Protein AF-A0A7W9YQE2-F1 (afdb_monomer_lite)

Structure (mmCIF, N/CA/C/O backbone):
data_AF-A0A7W9YQE2-F1
#
_entry.id   AF-A0A7W9YQE2-F1
#
loop_
_atom_site.group_PDB
_atom_site.id
_atom_site.type_symbol
_atom_site.label_atom_id
_atom_site.label_alt_id
_atom_site.label_comp_id
_atom_site.label_asym_id
_atom_site.label_entity_id
_atom_site.label_seq_id
_atom_site.pdbx_PDB_ins_code
_atom_site.Cartn_x
_atom_site.Cartn_y
_atom_site.Cartn_z
_atom_site.occupancy
_atom_site.B_iso_or_equiv
_atom_site.auth_seq_id
_atom_site.auth_comp_id
_atom_site.auth_asym_id
_atom_site.auth_atom_id
_atom_site.pdbx_PDB_model_num
ATOM 1 N N . MET A 1 1 ? 38.834 -33.796 -16.501 1.00 38.75 1 MET A N 1
ATOM 2 C CA . MET A 1 1 ? 38.415 -32.502 -15.922 1.00 38.75 1 MET A CA 1
ATOM 3 C C . MET A 1 1 ? 36.921 -32.337 -16.151 1.00 38.75 1 MET A C 1
ATOM 5 O O . MET A 1 1 ? 36.510 -32.031 -17.264 1.00 38.75 1 MET A O 1
ATOM 9 N N . SER A 1 2 ? 36.114 -32.655 -15.142 1.00 42.19 2 SER A N 1
ATOM 10 C CA . SER A 1 2 ? 34.652 -32.690 -15.245 1.00 42.19 2 SER A CA 1
ATOM 11 C C . SER A 1 2 ? 34.081 -31.277 -15.124 1.00 42.19 2 SER A C 1
ATOM 13 O O . SER A 1 2 ? 34.311 -30.600 -14.125 1.00 42.19 2 SER A O 1
ATOM 15 N N . ARG A 1 3 ? 33.365 -30.816 -16.155 1.00 47.84 3 ARG A N 1
ATOM 16 C CA . ARG A 1 3 ? 32.680 -29.518 -16.172 1.00 47.84 3 ARG A CA 1
ATOM 17 C C . ARG A 1 3 ? 31.401 -29.621 -15.339 1.00 47.84 3 ARG A C 1
ATOM 19 O O . ARG A 1 3 ? 30.411 -30.175 -15.803 1.00 47.84 3 ARG A O 1
ATOM 26 N N . LEU A 1 4 ? 31.431 -29.097 -14.118 1.00 47.47 4 LEU A N 1
ATOM 27 C CA . LEU A 1 4 ? 30.225 -28.826 -13.338 1.00 47.47 4 LEU A CA 1
ATOM 28 C C . LEU A 1 4 ? 29.502 -27.629 -13.967 1.00 47.47 4 LEU A C 1
ATOM 30 O O . LEU A 1 4 ? 29.927 -26.487 -13.816 1.00 47.47 4 LEU A O 1
ATOM 34 N N . THR A 1 5 ? 28.421 -27.883 -14.700 1.00 56.47 5 THR A N 1
ATOM 35 C CA . THR A 1 5 ? 27.441 -26.848 -15.047 1.00 56.47 5 THR A CA 1
ATOM 36 C C . THR A 1 5 ? 26.669 -26.492 -13.780 1.00 56.47 5 THR A C 1
ATOM 38 O O . THR A 1 5 ? 26.004 -27.357 -13.208 1.00 56.47 5 THR A O 1
ATOM 41 N N . SER A 1 6 ? 26.769 -25.247 -13.312 1.00 53.78 6 SER A N 1
ATOM 42 C CA . SER A 1 6 ? 26.030 -24.780 -12.140 1.00 53.78 6 SER A CA 1
ATOM 43 C C . SER A 1 6 ? 24.530 -24.749 -12.447 1.00 53.78 6 SER A C 1
ATOM 45 O O . SER A 1 6 ? 24.030 -23.929 -13.214 1.00 53.78 6 SER A O 1
ATOM 47 N N . VAL A 1 7 ? 23.785 -25.682 -11.858 1.00 58.56 7 VAL A N 1
ATOM 48 C CA . VAL A 1 7 ? 22.322 -25.656 -11.890 1.00 58.56 7 VAL A CA 1
ATOM 49 C C . VAL A 1 7 ? 21.863 -24.630 -10.859 1.00 58.56 7 VAL A C 1
ATOM 51 O O . VAL A 1 7 ? 22.109 -24.801 -9.665 1.00 58.56 7 VAL A O 1
ATOM 54 N N . SER A 1 8 ? 21.221 -23.560 -11.336 1.00 53.31 8 SER A N 1
ATOM 55 C CA . SER A 1 8 ? 20.637 -22.494 -10.512 1.00 53.31 8 SER A CA 1
ATOM 56 C C . SER A 1 8 ? 19.870 -23.069 -9.304 1.00 53.31 8 SER A C 1
ATOM 58 O O . SER A 1 8 ? 19.053 -23.976 -9.500 1.00 53.31 8 SER A O 1
ATOM 60 N N . PRO A 1 9 ? 20.075 -22.548 -8.075 1.00 60.44 9 PRO A N 1
ATOM 61 C CA . PRO A 1 9 ? 19.414 -23.031 -6.854 1.00 60.44 9 PRO A CA 1
ATOM 62 C C . PRO A 1 9 ? 17.880 -23.054 -6.935 1.00 60.44 9 PRO A C 1
ATOM 64 O O . PRO A 1 9 ? 17.226 -23.816 -6.230 1.00 60.44 9 PRO A O 1
ATOM 67 N N . TYR A 1 10 ? 17.294 -22.263 -7.837 1.00 56.41 10 TYR A N 1
ATOM 68 C CA . TYR A 1 10 ? 15.847 -22.182 -8.047 1.00 56.41 10 TYR A CA 1
ATOM 69 C C . TYR A 1 10 ? 15.257 -23.339 -8.872 1.00 56.41 10 TYR A C 1
ATOM 71 O O . TYR A 1 10 ? 14.041 -23.444 -8.978 1.00 56.41 10 TYR A O 1
ATOM 79 N N . ARG A 1 11 ? 16.088 -24.212 -9.460 1.00 55.06 11 ARG A N 1
ATOM 80 C CA . ARG A 1 11 ? 15.650 -25.396 -10.230 1.00 55.06 11 ARG A CA 1
ATOM 81 C C . ARG A 1 11 ? 15.722 -26.714 -9.453 1.00 55.06 11 ARG A C 1
ATOM 83 O O . ARG A 1 11 ? 15.378 -27.749 -10.008 1.00 55.06 11 ARG A O 1
ATOM 90 N N . GLN A 1 12 ? 16.206 -26.688 -8.211 1.00 53.56 12 GLN A N 1
ATOM 91 C CA . GLN A 1 12 ? 16.505 -27.891 -7.420 1.00 53.56 12 GLN A CA 1
ATOM 92 C C . GLN A 1 12 ? 15.327 -28.366 -6.558 1.00 53.56 12 GLN A C 1
ATOM 94 O O . GLN A 1 12 ? 15.422 -29.395 -5.897 1.00 53.56 12 GLN A O 1
ATOM 99 N N . TRP A 1 13 ? 14.220 -27.627 -6.567 1.00 50.69 13 TRP A N 1
ATOM 100 C CA . TRP A 1 13 ? 13.015 -27.969 -5.825 1.00 50.69 13 TRP A CA 1
ATOM 101 C C . TRP A 1 13 ? 11.919 -28.385 -6.799 1.00 50.69 13 TRP A C 1
ATOM 103 O O . TRP A 1 13 ? 11.763 -27.755 -7.847 1.00 50.69 13 TRP A O 1
ATOM 113 N N . ASP A 1 14 ? 11.150 -29.418 -6.440 1.00 59.19 14 ASP A N 1
ATOM 114 C CA . ASP A 1 14 ? 9.901 -29.746 -7.128 1.00 59.19 14 ASP A CA 1
ATOM 115 C C . ASP A 1 14 ? 9.069 -28.476 -7.299 1.00 59.19 14 ASP A C 1
ATOM 117 O O . ASP A 1 14 ? 8.991 -27.651 -6.381 1.00 59.19 14 ASP A O 1
ATOM 121 N N . VAL A 1 15 ? 8.462 -28.307 -8.478 1.0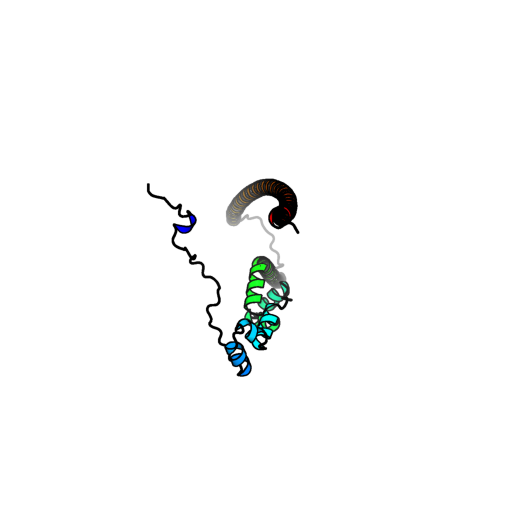0 57.12 15 VAL A N 1
ATOM 122 C CA . VAL A 1 15 ? 7.578 -27.178 -8.776 1.00 57.12 15 VAL A CA 1
ATOM 123 C C . VAL A 1 15 ? 6.388 -27.260 -7.826 1.00 57.12 15 VAL A C 1
ATOM 125 O O . VAL A 1 15 ? 5.385 -27.918 -8.094 1.00 57.12 15 VAL A O 1
ATOM 128 N N . ARG A 1 16 ? 6.517 -26.602 -6.673 1.00 53.31 16 ARG A N 1
ATOM 129 C CA . ARG A 1 16 ? 5.451 -26.427 -5.696 1.00 53.31 16 ARG A CA 1
ATOM 130 C C . ARG A 1 16 ? 4.462 -25.431 -6.290 1.00 53.31 16 ARG A C 1
ATOM 132 O O . ARG A 1 16 ? 4.456 -24.261 -5.918 1.00 53.31 16 ARG A O 1
ATOM 139 N N . PHE A 1 17 ? 3.627 -25.883 -7.223 1.00 50.88 17 PHE A N 1
ATOM 140 C CA . PHE A 1 17 ? 2.334 -25.241 -7.416 1.00 50.88 17 PHE A CA 1
ATOM 141 C C . PHE A 1 17 ? 1.646 -25.310 -6.056 1.00 50.88 17 PHE A C 1
ATOM 143 O O . PHE A 1 17 ? 1.335 -26.391 -5.557 1.00 50.88 17 PHE A O 1
ATOM 150 N N . GLY A 1 18 ? 1.553 -24.164 -5.383 1.00 50.47 18 GLY A N 1
ATOM 151 C CA . GLY A 1 18 ? 0.950 -24.099 -4.065 1.00 50.47 18 GLY A CA 1
ATOM 152 C C . GLY A 1 18 ? -0.454 -24.690 -4.124 1.00 50.47 18 GLY A C 1
ATOM 153 O O . GLY A 1 18 ? -1.221 -24.380 -5.027 1.00 50.47 18 GLY A O 1
ATOM 154 N N . THR A 1 19 ? -0.822 -25.488 -3.128 1.00 52.19 19 THR A N 1
ATOM 155 C CA . THR A 1 19 ? -2.185 -25.997 -2.897 1.00 52.19 19 THR A CA 1
ATOM 156 C C . THR A 1 19 ? -3.166 -24.892 -2.486 1.00 52.19 19 THR A C 1
ATOM 158 O O . THR A 1 19 ? -4.164 -25.143 -1.813 1.00 52.19 19 THR A O 1
ATOM 161 N N . ARG A 1 20 ? -2.902 -23.638 -2.875 1.00 54.84 20 ARG A N 1
ATOM 162 C CA . ARG A 1 20 ? -3.899 -22.580 -2.782 1.00 54.84 20 ARG A CA 1
ATOM 163 C C . ARG A 1 20 ? -4.986 -22.921 -3.800 1.00 54.84 20 ARG A C 1
ATOM 165 O O . ARG A 1 20 ? -4.647 -23.088 -4.970 1.00 54.84 20 ARG A O 1
ATOM 172 N N . PRO A 1 21 ? -6.266 -23.005 -3.405 1.00 55.91 21 PRO A N 1
ATOM 173 C CA . PRO A 1 21 ? -7.348 -23.059 -4.372 1.00 55.91 21 PRO A CA 1
ATOM 174 C C . PRO A 1 21 ? -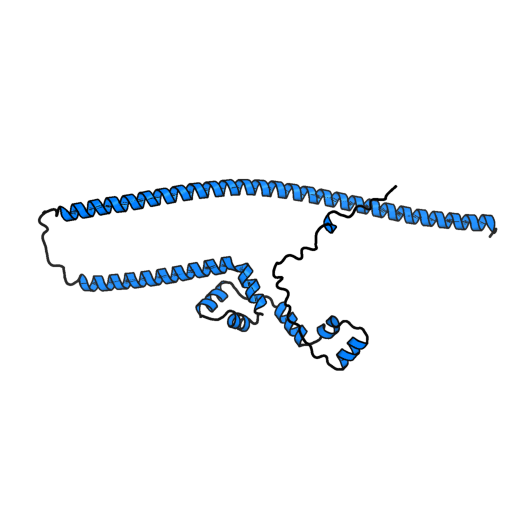7.280 -21.762 -5.176 1.00 55.91 21 PRO A C 1
ATOM 176 O O . PRO A 1 21 ? -7.655 -20.688 -4.706 1.00 55.91 21 PRO A O 1
ATOM 179 N N . HIS A 1 22 ? -6.697 -21.834 -6.367 1.00 56.69 22 HIS A N 1
ATOM 180 C CA . HIS A 1 22 ? -6.782 -20.748 -7.313 1.00 56.69 22 HIS A CA 1
ATOM 181 C C . HIS A 1 22 ? -8.255 -20.654 -7.700 1.00 56.69 22 HIS A C 1
ATOM 183 O O . HIS A 1 22 ? -8.827 -21.630 -8.176 1.00 56.69 22 HIS A O 1
ATOM 189 N N . GLY A 1 23 ? -8.876 -19.494 -7.482 1.00 53.41 23 GLY A N 1
ATOM 190 C CA . GLY A 1 23 ? -10.219 -19.181 -7.979 1.00 53.41 23 GLY A CA 1
ATOM 191 C C . GLY A 1 23 ? -10.251 -19.042 -9.504 1.00 53.41 23 GLY A C 1
ATOM 192 O O . GLY A 1 23 ? -10.875 -18.123 -10.022 1.00 53.41 23 GLY A O 1
ATOM 193 N N . ILE A 1 24 ? -9.510 -19.896 -10.212 1.00 54.84 24 ILE A N 1
ATOM 194 C CA . ILE A 1 24 ? -9.589 -20.053 -11.653 1.00 54.84 24 ILE A CA 1
ATOM 195 C C . ILE A 1 24 ? -10.884 -20.812 -11.889 1.00 54.84 24 ILE A C 1
ATOM 197 O O . ILE A 1 24 ? -11.062 -21.936 -11.417 1.00 54.84 24 ILE A O 1
ATOM 201 N N . ASP A 1 25 ? -11.805 -20.154 -12.576 1.00 52.91 25 ASP A N 1
ATOM 202 C CA . ASP A 1 25 ? -13.032 -20.768 -13.043 1.00 52.91 25 ASP A CA 1
ATOM 203 C C . ASP A 1 25 ? -12.663 -21.930 -13.980 1.00 52.91 25 ASP A C 1
ATOM 205 O O . ASP A 1 25 ? -12.144 -21.721 -15.075 1.00 52.91 25 ASP A O 1
ATOM 209 N N . THR A 1 26 ? -12.844 -23.167 -13.509 1.00 61.56 26 THR A N 1
ATOM 210 C CA . THR A 1 26 ? -12.570 -24.392 -14.283 1.00 61.56 26 THR A CA 1
ATOM 211 C C . THR A 1 26 ? -13.749 -24.783 -15.169 1.00 61.56 26 THR A C 1
ATOM 213 O O . THR A 1 26 ? -13.709 -25.825 -15.827 1.00 61.56 26 THR A O 1
ATOM 216 N N . THR A 1 27 ? -14.811 -23.972 -15.200 1.00 65.81 27 THR A N 1
ATOM 217 C CA . THR A 1 27 ? -15.954 -24.242 -16.064 1.00 65.81 27 THR A CA 1
ATOM 218 C C . THR A 1 27 ? -15.556 -24.079 -17.531 1.00 65.81 27 THR A C 1
ATOM 220 O O . THR A 1 27 ? -15.044 -23.049 -17.972 1.00 65.81 27 THR A O 1
ATOM 223 N N . VAL A 1 28 ? -15.773 -25.138 -18.312 1.00 67.31 28 VAL A N 1
ATOM 224 C CA . VAL A 1 28 ? -15.540 -25.118 -19.757 1.00 67.31 28 VAL A CA 1
ATOM 225 C C . VAL A 1 28 ? -16.692 -24.362 -20.408 1.00 67.31 28 VAL A C 1
ATOM 227 O O . VAL A 1 28 ? -17.832 -24.825 -20.398 1.00 67.31 28 VAL A O 1
ATOM 230 N N . ARG A 1 29 ? -16.401 -23.193 -20.981 1.00 70.69 29 ARG A N 1
ATOM 231 C CA . ARG A 1 29 ? -17.382 -22.410 -21.738 1.00 70.69 29 ARG A CA 1
ATOM 232 C C . ARG A 1 29 ? -17.477 -22.935 -23.164 1.00 70.69 29 ARG A C 1
ATOM 234 O O . ARG A 1 29 ? -16.475 -23.030 -23.867 1.00 70.69 29 ARG A O 1
ATOM 241 N N . THR A 1 30 ? -18.690 -23.250 -23.600 1.00 78.06 30 THR A N 1
ATOM 242 C CA . THR A 1 30 ? -18.962 -23.698 -24.968 1.00 78.06 30 THR A CA 1
ATOM 243 C C . THR A 1 30 ? -19.664 -22.593 -25.744 1.00 78.06 30 THR A C 1
ATOM 245 O O . THR A 1 30 ? -20.741 -22.152 -25.345 1.00 78.06 30 THR A O 1
ATOM 248 N N . TYR A 1 31 ? -19.085 -22.180 -26.869 1.00 75.94 31 TYR A N 1
ATOM 249 C CA . TYR A 1 31 ? -19.684 -21.215 -27.792 1.00 75.94 31 TYR A CA 1
ATOM 250 C C . TYR A 1 31 ? -20.084 -21.922 -29.090 1.00 75.94 31 TYR A C 1
ATOM 252 O O . TYR A 1 31 ? -19.324 -22.738 -29.612 1.00 75.94 31 TYR A O 1
ATOM 260 N N . GLN A 1 32 ? -21.269 -21.613 -29.621 1.00 79.62 32 GLN A N 1
ATOM 261 C CA . GLN A 1 32 ? -21.674 -22.059 -30.955 1.00 79.62 32 GLN A CA 1
ATOM 262 C C . GLN A 1 32 ? -21.227 -21.015 -31.981 1.00 79.62 32 GLN A C 1
ATOM 264 O O . GLN A 1 32 ? -21.701 -19.880 -31.954 1.00 79.62 32 GLN A O 1
ATOM 269 N N . LEU A 1 33 ? -20.295 -21.392 -32.858 1.00 79.75 33 LEU A N 1
ATOM 270 C CA . LEU A 1 33 ? -19.812 -20.527 -33.935 1.00 79.75 33 LEU A CA 1
ATOM 271 C C . LEU A 1 33 ? -20.766 -20.579 -35.129 1.00 79.75 33 LEU A C 1
ATOM 273 O O . LEU A 1 33 ? -21.271 -21.639 -35.501 1.00 79.75 33 LEU A O 1
ATOM 277 N N . THR A 1 34 ? -20.979 -19.426 -35.753 1.00 84.81 34 THR A N 1
ATOM 278 C CA . THR A 1 34 ? -21.688 -19.336 -37.035 1.00 84.81 34 THR A CA 1
ATOM 279 C C . THR A 1 34 ? -20.819 -19.878 -38.183 1.00 84.81 34 THR A C 1
ATOM 281 O O . THR A 1 34 ? -19.595 -19.956 -38.043 1.00 84.81 34 THR A O 1
ATOM 284 N N . PRO A 1 35 ? -21.410 -20.245 -39.337 1.00 83.62 35 PRO A N 1
ATOM 285 C CA . PRO A 1 35 ? -20.659 -20.781 -40.478 1.00 83.62 35 PRO A CA 1
ATOM 286 C C . PRO A 1 35 ? -19.509 -19.871 -40.943 1.00 83.62 35 PRO A C 1
ATOM 288 O O . PRO A 1 35 ? -18.404 -20.346 -41.179 1.00 83.62 35 PRO A O 1
ATOM 291 N N . GLU A 1 36 ? -19.734 -18.558 -40.973 1.00 81.75 36 GLU A N 1
ATOM 292 C CA . GLU A 1 36 ? -18.738 -17.548 -41.360 1.00 81.75 36 GLU A CA 1
ATOM 293 C C . GLU A 1 36 ? -17.573 -17.456 -40.353 1.00 81.75 36 GLU A C 1
ATOM 295 O O . GLU A 1 36 ? -16.405 -17.333 -40.721 1.00 81.75 36 GLU A O 1
ATOM 300 N N . GLN A 1 37 ? -17.861 -17.601 -39.058 1.00 81.81 37 GLN A N 1
ATOM 301 C CA . GLN A 1 37 ? -16.844 -17.633 -38.001 1.00 81.81 37 GLN A CA 1
ATOM 302 C C . GLN A 1 37 ? -16.005 -18.917 -38.032 1.00 81.81 37 GLN A C 1
ATOM 304 O O . GLN A 1 37 ? -14.819 -18.890 -37.705 1.00 81.81 37 GLN A O 1
ATOM 309 N N . LEU A 1 38 ? -16.599 -20.040 -38.448 1.00 84.00 38 LEU A N 1
ATOM 310 C CA . LEU A 1 38 ? -15.871 -21.291 -38.662 1.00 84.00 38 LEU A CA 1
ATOM 311 C C . LEU A 1 38 ? -14.903 -21.194 -39.845 1.00 84.00 38 LEU A C 1
ATOM 313 O O . LEU A 1 38 ? -13.813 -21.758 -39.778 1.00 84.00 38 LEU A O 1
ATOM 317 N N . GLU A 1 39 ? -15.267 -20.478 -40.908 1.00 82.12 39 GLU A N 1
ATOM 318 C CA . GLU A 1 39 ? -14.363 -20.217 -42.033 1.00 82.12 39 GLU A CA 1
ATOM 319 C C . GLU A 1 39 ? -13.184 -19.334 -41.615 1.00 82.12 39 GLU A C 1
ATOM 321 O O . GLU A 1 39 ? -12.038 -19.664 -41.916 1.00 82.12 39 GLU A O 1
ATOM 326 N N . ARG A 1 40 ? -13.429 -18.283 -40.825 1.00 83.25 40 ARG A N 1
ATOM 327 C CA . ARG A 1 40 ? -12.362 -17.446 -40.244 1.00 83.25 40 ARG A CA 1
ATOM 328 C C . ARG A 1 40 ? -11.401 -18.248 -39.362 1.00 83.25 40 ARG A C 1
ATOM 330 O O . ARG A 1 40 ? -10.187 -18.094 -39.483 1.00 83.25 40 ARG A O 1
ATOM 337 N N . LEU A 1 41 ? -11.927 -19.174 -38.556 1.00 84.38 41 LEU A N 1
ATOM 338 C CA . LEU A 1 41 ? -11.109 -20.090 -37.755 1.00 84.38 41 LEU A CA 1
ATOM 339 C C . LEU A 1 41 ? -10.264 -21.024 -38.636 1.00 84.38 41 LEU A C 1
ATOM 341 O O . LEU A 1 41 ? -9.090 -21.252 -38.355 1.00 84.38 41 LEU A O 1
ATOM 345 N N . ARG A 1 42 ? -10.839 -21.546 -39.729 1.00 84.88 42 ARG A N 1
ATOM 346 C CA . ARG A 1 42 ? -10.109 -22.370 -40.711 1.00 84.88 42 ARG A CA 1
ATOM 347 C C . ARG A 1 42 ? -9.020 -21.586 -41.445 1.00 84.88 42 ARG A C 1
ATOM 349 O O . ARG A 1 42 ? -8.009 -22.177 -41.808 1.00 84.88 42 ARG A O 1
ATOM 356 N N . ASN A 1 43 ? -9.204 -20.278 -41.612 1.00 86.31 43 ASN A N 1
ATOM 357 C CA . ASN A 1 43 ? -8.226 -19.368 -42.209 1.00 86.31 43 ASN A CA 1
ATOM 358 C C . ASN A 1 43 ? -7.093 -18.966 -41.243 1.00 86.31 43 ASN A C 1
ATOM 360 O O . ASN A 1 43 ? -6.187 -18.238 -41.642 1.00 86.31 43 ASN A O 1
ATOM 364 N N . GLY A 1 44 ? -7.111 -19.462 -39.999 1.00 84.25 44 GLY A N 1
ATOM 365 C CA . GLY A 1 44 ? -6.037 -19.272 -39.021 1.00 84.25 44 GLY A CA 1
ATOM 366 C C . GLY A 1 44 ? -6.196 -18.056 -38.106 1.00 84.25 44 GLY A C 1
ATOM 367 O O . GLY A 1 44 ? -5.251 -17.724 -37.393 1.00 84.25 44 GLY A O 1
ATOM 368 N N . GLU A 1 45 ? -7.358 -17.394 -38.095 1.00 85.31 45 GLU A N 1
ATOM 369 C CA . GLU A 1 45 ? -7.647 -16.357 -37.098 1.00 85.31 45 GLU A CA 1
ATOM 370 C C . GLU A 1 45 ? -7.821 -16.961 -35.694 1.00 85.31 45 GLU A C 1
ATOM 372 O O . GLU A 1 45 ? -8.338 -18.070 -35.530 1.00 85.31 45 GLU A O 1
ATOM 377 N N . SER A 1 46 ? -7.398 -16.219 -34.664 1.00 84.06 46 SER A N 1
ATOM 378 C CA . SER A 1 46 ? -7.536 -16.649 -33.270 1.00 84.06 46 SER A CA 1
ATOM 379 C C . SER A 1 46 ? -9.008 -16.736 -32.860 1.00 84.06 46 SER A C 1
ATOM 381 O O . SER A 1 46 ? -9.806 -15.847 -33.163 1.00 84.06 46 SER A O 1
ATOM 383 N N . ILE A 1 47 ? -9.354 -17.774 -32.091 1.00 80.56 47 ILE A N 1
ATOM 384 C CA . ILE A 1 47 ? -10.688 -17.947 -31.493 1.00 80.56 47 ILE A CA 1
ATOM 385 C C . ILE A 1 47 ? -11.088 -16.702 -30.691 1.00 80.56 47 ILE A C 1
ATOM 387 O O . ILE A 1 47 ? -12.238 -16.273 -30.763 1.00 80.56 47 ILE A O 1
ATOM 391 N N . ASP A 1 48 ? -10.141 -16.086 -29.980 1.00 77.69 48 ASP A N 1
ATOM 392 C CA . ASP A 1 48 ? -10.400 -14.895 -29.169 1.00 77.69 48 ASP A CA 1
ATOM 393 C C . ASP A 1 48 ? -10.821 -13.687 -30.015 1.00 77.69 48 ASP A C 1
ATOM 395 O O . ASP A 1 48 ? -11.697 -12.925 -29.601 1.00 77.69 48 ASP A O 1
ATOM 399 N N . ASP A 1 49 ? -10.252 -13.533 -31.214 1.00 79.69 49 ASP A N 1
ATOM 400 C CA . ASP A 1 49 ? -10.576 -12.437 -32.131 1.00 79.69 49 ASP A CA 1
ATOM 401 C C . ASP A 1 49 ? -11.935 -12.654 -32.805 1.00 79.69 49 ASP A C 1
ATOM 403 O O . ASP A 1 49 ? -12.721 -11.718 -32.948 1.00 79.69 49 ASP A O 1
ATOM 407 N N . ILE A 1 50 ? -12.261 -13.905 -33.134 1.00 79.75 50 ILE A N 1
ATOM 408 C CA . ILE A 1 50 ? -13.560 -14.298 -33.698 1.00 79.75 50 ILE A CA 1
ATOM 409 C C . ILE A 1 50 ? -14.681 -14.112 -32.663 1.00 79.75 50 ILE A C 1
ATOM 411 O O . ILE A 1 50 ? -15.773 -13.627 -32.981 1.00 79.75 50 ILE A O 1
ATOM 415 N N . LEU A 1 51 ? -14.415 -14.480 -31.406 1.00 75.94 51 LEU A N 1
ATOM 416 C CA . LEU A 1 51 ? -15.370 -14.363 -30.306 1.00 75.94 51 LEU A CA 1
ATOM 417 C C . LEU A 1 51 ? -15.506 -12.931 -29.783 1.00 75.94 51 LEU A C 1
ATOM 419 O O . LEU A 1 51 ? -16.540 -12.601 -29.206 1.00 75.94 51 LEU A O 1
ATOM 423 N N . LYS A 1 52 ? -14.523 -12.053 -30.019 1.00 71.88 52 LYS A N 1
ATOM 424 C CA . LYS A 1 52 ? -14.565 -10.644 -29.598 1.00 71.88 52 LYS A CA 1
ATOM 425 C C . LYS A 1 52 ? -15.785 -9.900 -30.136 1.00 71.88 52 LYS A C 1
ATOM 427 O O . LYS A 1 52 ? -16.291 -9.010 -29.456 1.00 71.88 52 LYS A O 1
ATOM 432 N N . ASP A 1 53 ? -16.262 -10.278 -31.321 1.00 63.47 53 ASP A N 1
ATOM 433 C CA . ASP A 1 53 ? -17.408 -9.648 -31.972 1.00 63.47 53 ASP A CA 1
ATOM 434 C C . ASP A 1 53 ? -18.761 -10.296 -31.671 1.00 63.47 53 ASP A C 1
ATOM 436 O O . ASP A 1 53 ? -19.799 -9.724 -32.016 1.00 63.47 53 ASP A O 1
ATOM 440 N N . CYS A 1 54 ? -18.772 -11.433 -30.972 1.00 67.19 54 CYS A N 1
ATOM 441 C CA . CYS A 1 54 ? -20.004 -12.088 -30.552 1.00 67.19 54 CYS A CA 1
ATOM 442 C C . CYS A 1 54 ? -20.757 -11.219 -29.536 1.00 67.19 54 CYS A C 1
ATOM 444 O O . CYS A 1 54 ? -20.185 -10.782 -28.537 1.00 67.19 54 CYS A O 1
ATOM 446 N N . LYS A 1 55 ? -22.063 -11.011 -29.762 1.00 61.53 55 LYS A N 1
ATOM 447 C CA . LYS A 1 55 ? -22.932 -10.218 -28.871 1.00 61.53 55 LYS A CA 1
ATOM 448 C C . LYS A 1 55 ? -22.879 -10.704 -27.420 1.00 61.53 55 LYS A C 1
ATOM 450 O O . LYS A 1 55 ? -22.737 -9.884 -26.526 1.00 61.53 55 LYS A O 1
ATOM 455 N N . SER A 1 56 ? -22.862 -12.021 -27.203 1.00 60.25 56 SER A N 1
ATOM 456 C CA . SER A 1 56 ? -22.738 -12.628 -25.870 1.00 60.25 56 SER A CA 1
ATOM 457 C C . SER A 1 56 ? -21.441 -12.245 -25.146 1.00 60.25 56 SER A C 1
ATOM 459 O O . SER A 1 56 ? -21.460 -11.947 -23.958 1.00 60.25 56 SER A O 1
ATOM 461 N N . VAL A 1 57 ? -20.312 -12.194 -25.858 1.00 59.97 57 VAL A N 1
ATOM 462 C CA . VAL A 1 57 ? -19.002 -11.847 -25.281 1.00 59.97 57 VAL A CA 1
ATOM 463 C C . VAL A 1 57 ? -18.874 -10.339 -25.056 1.00 59.97 57 VAL A C 1
ATOM 465 O O . VAL A 1 57 ? -18.243 -9.916 -24.086 1.00 59.97 57 VAL A O 1
ATOM 468 N N . LYS A 1 58 ? -19.482 -9.520 -25.925 1.00 60.19 58 LYS A N 1
ATOM 469 C CA . LYS A 1 58 ? -19.569 -8.063 -25.748 1.00 60.19 58 LYS A CA 1
ATOM 470 C C . LYS A 1 58 ? -20.426 -7.702 -24.534 1.00 60.19 58 LYS A C 1
ATOM 472 O O . LYS A 1 58 ? -19.941 -6.993 -23.665 1.00 60.19 58 LYS A O 1
ATOM 477 N N . GLU A 1 59 ? -21.619 -8.280 -24.410 1.00 61.56 59 GLU A N 1
ATOM 478 C CA . GLU A 1 59 ? -22.504 -8.077 -23.255 1.00 61.56 59 GLU A CA 1
ATOM 479 C C . GLU A 1 59 ? -21.844 -8.526 -21.939 1.00 61.56 59 GLU A C 1
ATOM 481 O O . GLU A 1 59 ? -21.884 -7.797 -20.951 1.00 61.56 59 GLU A O 1
ATOM 486 N N . GLU A 1 60 ? -21.152 -9.672 -21.914 1.00 60.09 60 GLU A N 1
ATOM 487 C CA . GLU A 1 60 ? -20.397 -10.111 -20.730 1.00 60.09 60 GLU A CA 1
ATOM 488 C C . GLU A 1 60 ? -19.253 -9.151 -20.361 1.00 60.09 60 GLU A C 1
ATOM 490 O O . GLU A 1 60 ? -19.078 -8.815 -19.184 1.00 60.09 60 GLU A O 1
ATOM 495 N N . LYS A 1 61 ? -18.482 -8.677 -21.352 1.00 61.28 61 LYS A N 1
ATOM 496 C CA . LYS A 1 61 ? -17.404 -7.700 -21.130 1.00 61.28 61 LYS A CA 1
ATOM 497 C C . LYS A 1 61 ? -17.948 -6.364 -20.636 1.00 61.28 61 LYS A C 1
ATOM 499 O O . LYS A 1 61 ? -17.408 -5.817 -19.673 1.00 61.28 61 LYS A O 1
ATOM 504 N N . ASP A 1 62 ? -19.029 -5.875 -21.228 1.00 60.91 62 ASP A N 1
ATOM 505 C CA . ASP A 1 62 ? -19.664 -4.613 -20.849 1.00 60.91 62 ASP A CA 1
ATOM 506 C C . ASP A 1 62 ? -20.234 -4.680 -19.425 1.00 60.91 62 ASP A C 1
ATOM 508 O O . ASP A 1 62 ? -20.052 -3.748 -18.640 1.00 60.91 62 ASP A O 1
ATOM 512 N N . MET A 1 63 ? -20.810 -5.820 -19.029 1.00 60.56 63 MET A N 1
ATOM 513 C CA . MET A 1 63 ? -21.259 -6.049 -17.653 1.00 60.56 63 MET A CA 1
ATOM 514 C C . MET A 1 63 ? -20.089 -6.113 -16.661 1.00 60.56 63 MET A C 1
ATOM 516 O O . MET A 1 63 ? -20.191 -5.563 -15.565 1.00 60.56 63 MET A O 1
ATOM 520 N N . SER A 1 64 ? -18.957 -6.720 -17.040 1.00 60.22 64 SER A N 1
ATOM 521 C CA . SER A 1 64 ? -17.751 -6.807 -16.195 1.00 60.22 64 SER A CA 1
ATOM 522 C C . SER A 1 64 ? -17.025 -5.466 -15.990 1.00 60.22 64 SER A C 1
ATOM 524 O O . SER A 1 64 ? -16.422 -5.248 -14.937 1.00 60.22 64 SER A O 1
ATOM 526 N N . ASN A 1 65 ? -17.136 -4.544 -16.952 1.00 61.97 65 ASN A N 1
ATOM 527 C CA . ASN A 1 65 ? -16.503 -3.221 -16.909 1.00 61.97 65 ASN A CA 1
ATOM 528 C C . ASN A 1 65 ? -17.419 -2.121 -16.354 1.00 61.97 65 ASN A C 1
ATOM 530 O O . ASN A 1 65 ? -16.975 -0.986 -16.160 1.00 61.97 65 ASN A O 1
ATOM 534 N N . LYS A 1 66 ? -18.696 -2.427 -16.098 1.00 68.69 66 LYS A N 1
ATOM 535 C CA . LYS A 1 66 ? -19.653 -1.456 -15.568 1.00 68.69 66 LYS A CA 1
ATOM 536 C C . LYS A 1 66 ? -19.224 -0.991 -14.174 1.00 68.69 66 LYS A C 1
ATOM 538 O O . LYS A 1 66 ? -19.004 -1.798 -13.269 1.00 68.69 66 LYS A O 1
ATOM 543 N N . LYS A 1 67 ? -19.103 0.328 -14.001 1.00 71.75 67 LYS A N 1
ATOM 544 C CA . LYS A 1 67 ? -18.782 0.944 -12.710 1.00 71.75 67 LYS A CA 1
ATOM 545 C C . LYS A 1 67 ? -19.900 0.625 -11.714 1.00 71.75 67 LYS A C 1
ATOM 547 O O . LYS A 1 67 ? -21.079 0.759 -12.028 1.00 71.75 67 LYS A O 1
ATOM 552 N N . ILE A 1 68 ? -19.514 0.150 -10.532 1.00 75.25 68 ILE A N 1
ATOM 553 C CA . ILE A 1 68 ? -20.453 -0.235 -9.477 1.00 75.25 68 ILE A CA 1
ATOM 554 C C . ILE A 1 68 ? -20.958 1.034 -8.784 1.00 75.25 68 ILE A C 1
ATOM 556 O O . ILE A 1 68 ? -20.292 1.558 -7.891 1.00 75.25 68 ILE A O 1
ATOM 560 N N . ASP A 1 69 ? -22.145 1.490 -9.174 1.00 74.00 69 ASP A N 1
ATOM 561 C CA . ASP A 1 69 ? -22.882 2.567 -8.503 1.00 74.00 69 ASP A CA 1
ATOM 562 C C . ASP A 1 69 ? -23.712 1.985 -7.341 1.00 74.00 69 ASP A C 1
ATOM 564 O O . ASP A 1 69 ? -24.943 1.993 -7.333 1.00 74.00 69 ASP A O 1
ATOM 568 N N . LEU A 1 70 ? -23.009 1.382 -6.378 1.00 80.44 70 LEU A N 1
ATOM 569 C CA . LEU A 1 70 ? -23.574 0.880 -5.125 1.00 80.44 70 LEU A CA 1
ATOM 570 C C . LEU A 1 70 ? -22.820 1.524 -3.962 1.00 80.44 70 LEU A C 1
ATOM 572 O O . LEU A 1 70 ? -21.596 1.370 -3.851 1.00 80.44 70 LEU A O 1
ATOM 576 N N . THR A 1 71 ? -23.547 2.234 -3.101 1.00 85.00 71 THR A N 1
ATOM 577 C CA . THR A 1 71 ? -23.010 2.764 -1.842 1.00 85.00 71 THR A CA 1
ATOM 578 C C . THR A 1 71 ? -23.133 1.722 -0.726 1.00 85.00 71 THR A C 1
ATOM 580 O O . THR A 1 71 ? -23.872 0.741 -0.828 1.00 85.00 71 THR A O 1
ATOM 583 N N . VAL A 1 72 ? -22.351 1.890 0.344 1.00 83.56 72 VAL A N 1
ATOM 584 C CA . VAL A 1 72 ? -22.348 0.941 1.474 1.00 83.56 72 VAL A CA 1
ATOM 585 C C . VAL A 1 72 ? -23.678 0.967 2.225 1.00 83.56 72 VAL A C 1
ATOM 587 O O . VAL A 1 72 ? -24.191 -0.087 2.592 1.00 83.56 72 VAL A O 1
ATOM 590 N N . GLU A 1 73 ? -24.250 2.155 2.391 1.00 83.50 73 GLU A N 1
ATOM 591 C CA . GLU A 1 73 ? -25.530 2.389 3.063 1.00 83.50 73 GLU A CA 1
ATOM 592 C C . GLU A 1 73 ? -26.683 1.715 2.313 1.00 83.50 73 GLU A C 1
ATOM 594 O O . GLU A 1 73 ? -27.417 0.924 2.903 1.00 83.50 73 GLU A O 1
ATOM 599 N N . GLU A 1 74 ? -26.758 1.905 0.991 1.00 84.06 74 GLU A N 1
ATOM 600 C CA . GLU A 1 74 ? -27.769 1.261 0.145 1.00 84.06 74 GLU A CA 1
ATOM 601 C C . GLU A 1 74 ? -27.724 -0.270 0.251 1.00 84.06 74 GLU A C 1
ATOM 603 O O . GLU A 1 74 ? -28.767 -0.922 0.314 1.00 84.06 74 GLU A O 1
ATOM 608 N N . TYR A 1 75 ? -26.525 -0.866 0.294 1.00 86.50 75 TYR A N 1
ATOM 609 C CA . TYR A 1 75 ? -26.381 -2.315 0.475 1.00 86.50 75 TYR A CA 1
ATOM 610 C C . TYR A 1 75 ? -26.916 -2.772 1.837 1.00 86.50 75 TYR A C 1
ATOM 612 O O . TYR A 1 75 ? -27.641 -3.764 1.911 1.00 86.50 75 TYR A O 1
ATOM 620 N N . VAL A 1 76 ? -26.587 -2.049 2.912 1.00 83.50 76 VAL A N 1
ATOM 621 C CA . VAL A 1 76 ? -27.044 -2.374 4.270 1.00 83.50 76 VAL A CA 1
ATOM 622 C C . VAL A 1 76 ? -28.565 -2.252 4.381 1.00 83.50 76 VAL A C 1
ATOM 624 O O . VAL A 1 76 ? -29.199 -3.129 4.960 1.00 83.50 76 VAL A O 1
ATOM 627 N N . GLU A 1 77 ? -29.178 -1.239 3.771 1.00 85.81 77 GLU A N 1
ATOM 628 C CA . GLU A 1 77 ? -30.638 -1.097 3.727 1.00 85.81 77 GLU A CA 1
ATOM 629 C C . GLU A 1 77 ? -31.331 -2.229 2.963 1.00 85.81 77 GLU A C 1
ATOM 631 O O . GLU A 1 77 ? -32.352 -2.751 3.412 1.00 85.81 77 GLU A O 1
ATOM 636 N N . MET A 1 78 ? -30.792 -2.626 1.807 1.00 85.50 78 MET A N 1
ATOM 637 C CA . MET A 1 78 ? -31.345 -3.732 1.015 1.00 85.50 78 MET A CA 1
ATOM 638 C C . MET A 1 78 ? -31.207 -5.064 1.764 1.00 85.50 78 MET A C 1
ATOM 640 O O . MET A 1 78 ? -32.123 -5.885 1.737 1.00 85.50 78 MET A O 1
ATOM 644 N N . ASN A 1 79 ? -30.103 -5.240 2.495 1.00 84.75 79 ASN A N 1
ATOM 645 C CA . ASN A 1 79 ? -29.871 -6.402 3.347 1.00 84.75 79 ASN A CA 1
ATOM 646 C C . ASN A 1 79 ? -30.832 -6.430 4.553 1.00 84.75 79 ASN A C 1
ATOM 648 O O . ASN A 1 79 ? -31.379 -7.480 4.871 1.00 84.75 79 ASN A O 1
ATOM 652 N N . LYS A 1 80 ? -31.127 -5.274 5.171 1.00 83.50 80 LYS A N 1
ATOM 653 C CA . LYS A 1 80 ? -32.166 -5.149 6.217 1.00 83.50 80 LYS A CA 1
ATOM 654 C C . LYS A 1 80 ? -33.559 -5.518 5.704 1.00 83.50 80 LYS A C 1
ATOM 656 O O . LYS A 1 80 ? -34.350 -6.099 6.436 1.00 83.50 80 LYS A O 1
ATOM 661 N N . LYS A 1 81 ? -33.854 -5.212 4.437 1.00 83.81 81 LYS A N 1
ATOM 662 C CA . LYS A 1 81 ? -35.103 -5.608 3.763 1.00 83.81 81 LYS A CA 1
ATOM 663 C C . LYS A 1 81 ? -35.162 -7.109 3.434 1.00 83.81 81 LYS A C 1
ATOM 665 O O . LYS A 1 81 ? -36.163 -7.556 2.885 1.00 83.81 81 LYS A O 1
ATOM 670 N N . GLY A 1 82 ? -34.116 -7.877 3.754 1.00 83.94 82 GLY A N 1
ATOM 671 C CA . GLY A 1 82 ? -34.052 -9.321 3.535 1.00 83.94 82 GLY A CA 1
ATOM 672 C C . GLY A 1 82 ? -33.739 -9.730 2.096 1.00 83.94 82 GLY A C 1
ATOM 673 O O . GLY A 1 82 ? -33.908 -10.900 1.761 1.00 83.94 82 GLY A O 1
ATOM 674 N N . MET A 1 83 ? -33.292 -8.801 1.239 1.00 85.75 83 MET A N 1
ATOM 675 C CA . MET A 1 83 ? -32.906 -9.150 -0.130 1.00 85.75 83 MET A CA 1
ATOM 676 C C . MET A 1 83 ? -31.629 -9.983 -0.141 1.00 85.75 83 MET A C 1
ATOM 678 O O . MET A 1 83 ? -30.643 -9.666 0.526 1.00 85.75 83 MET A O 1
ATOM 682 N N . THR A 1 84 ? -31.627 -11.031 -0.957 1.00 86.12 84 THR A N 1
ATOM 683 C CA . THR A 1 84 ? -30.450 -11.882 -1.140 1.00 86.12 84 THR A CA 1
ATOM 684 C C . THR A 1 84 ? -29.392 -11.180 -1.997 1.00 86.12 84 THR A C 1
ATOM 686 O O . THR A 1 84 ? -29.711 -10.381 -2.880 1.00 86.12 84 THR A O 1
ATOM 689 N N . ASP A 1 85 ? -28.111 -11.532 -1.821 1.00 82.19 85 ASP A N 1
ATOM 690 C CA . ASP A 1 85 ? -27.003 -10.993 -2.636 1.00 82.19 85 ASP A CA 1
ATOM 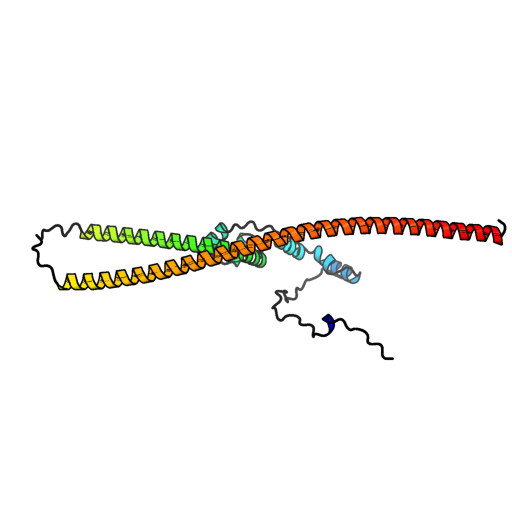691 C C . ASP A 1 85 ? -27.266 -11.158 -4.155 1.00 82.19 85 ASP A C 1
ATOM 693 O O . ASP A 1 85 ? -26.796 -10.365 -4.973 1.00 82.19 85 ASP A O 1
ATOM 697 N N . THR A 1 86 ? -28.049 -12.166 -4.559 1.00 82.19 86 THR A N 1
ATOM 698 C CA . THR A 1 86 ? -28.432 -12.381 -5.961 1.00 82.19 86 THR A CA 1
ATOM 699 C C . THR A 1 86 ? -29.456 -11.374 -6.472 1.00 82.19 86 THR A C 1
ATOM 701 O O . THR A 1 86 ? -29.337 -10.923 -7.610 1.00 82.19 86 THR A O 1
ATOM 704 N N . GLU A 1 87 ? -30.422 -10.996 -5.640 1.00 87.25 87 GLU A N 1
ATOM 705 C CA . GLU A 1 87 ? -31.442 -9.995 -5.969 1.00 87.25 87 GLU A CA 1
ATOM 706 C C . GLU A 1 87 ? -30.837 -8.592 -5.969 1.00 87.25 87 GLU A C 1
ATOM 708 O O . GLU A 1 87 ? -31.107 -7.804 -6.871 1.00 87.25 87 GLU A O 1
ATOM 713 N N . ILE A 1 88 ? -29.928 -8.308 -5.031 1.00 85.19 88 ILE A N 1
ATOM 714 C CA . ILE A 1 88 ? -29.189 -7.040 -4.971 1.00 85.19 88 ILE A CA 1
ATOM 715 C C . ILE A 1 88 ? -28.342 -6.849 -6.238 1.00 85.19 88 ILE A C 1
ATOM 717 O O . ILE A 1 88 ? -28.339 -5.768 -6.832 1.00 85.19 88 ILE A O 1
ATOM 721 N N . ALA A 1 89 ? -27.652 -7.905 -6.684 1.00 84.94 89 ALA A N 1
ATOM 722 C CA . ALA A 1 89 ? -26.861 -7.876 -7.911 1.00 84.94 89 ALA A CA 1
ATOM 723 C C . ALA A 1 89 ? -27.735 -7.606 -9.150 1.00 84.94 89 ALA A C 1
ATOM 725 O O . ALA A 1 89 ? -27.376 -6.776 -9.986 1.00 84.94 89 ALA A O 1
ATOM 726 N N . GLN A 1 90 ? -28.903 -8.252 -9.247 1.00 84.12 90 GLN A N 1
ATOM 727 C CA . GLN A 1 90 ? -29.847 -8.035 -10.347 1.00 84.12 90 GLN A CA 1
ATOM 728 C C . GLN A 1 90 ? -30.450 -6.627 -10.329 1.00 84.12 90 GLN A C 1
ATOM 730 O O . GLN A 1 90 ? -30.448 -5.958 -11.360 1.00 84.12 90 GLN A O 1
ATOM 735 N N . ALA A 1 91 ? -30.891 -6.143 -9.165 1.00 83.94 91 ALA A N 1
ATOM 736 C CA . ALA A 1 91 ? -31.481 -4.815 -9.003 1.00 83.94 91 ALA A CA 1
ATOM 737 C C . ALA A 1 91 ? -30.511 -3.691 -9.395 1.00 83.94 91 ALA A C 1
ATOM 739 O O . ALA A 1 91 ? -30.919 -2.676 -9.955 1.00 83.94 91 ALA A O 1
ATOM 740 N N . LYS A 1 92 ? -29.213 -3.881 -9.134 1.00 81.19 92 LYS A N 1
ATOM 741 C CA . LYS A 1 92 ? -28.159 -2.925 -9.503 1.00 81.19 92 LYS A CA 1
ATOM 742 C C . LYS A 1 92 ? -27.557 -3.190 -10.888 1.00 81.19 92 LYS A C 1
ATOM 744 O O . LYS A 1 92 ? -26.749 -2.396 -11.363 1.00 81.19 92 LYS A O 1
ATOM 749 N N . GLY A 1 93 ? -27.956 -4.272 -11.560 1.00 78.88 93 GLY A N 1
ATOM 750 C CA . GLY A 1 93 ? -27.441 -4.653 -12.875 1.00 78.88 93 GLY A CA 1
ATOM 751 C C . GLY A 1 93 ? -25.936 -4.935 -12.867 1.00 78.88 93 GLY A C 1
ATOM 752 O O . GLY A 1 93 ? -25.228 -4.479 -13.763 1.00 78.88 93 GLY A O 1
ATOM 753 N N . ILE A 1 94 ? -25.457 -5.634 -11.834 1.00 83.44 94 ILE A N 1
ATOM 754 C CA . ILE A 1 94 ? -24.052 -5.989 -11.589 1.00 83.44 94 ILE A CA 1
ATOM 755 C C . ILE A 1 94 ? -23.928 -7.521 -11.548 1.00 83.44 94 ILE A C 1
ATOM 757 O O . ILE A 1 94 ? -24.865 -8.229 -11.179 1.00 83.44 94 ILE A O 1
ATOM 761 N N . THR A 1 95 ? -22.767 -8.068 -11.909 1.00 82.56 95 THR A N 1
ATOM 762 C CA . THR A 1 95 ? -22.514 -9.512 -11.779 1.00 82.56 95 THR A CA 1
ATOM 763 C C . THR A 1 95 ? -22.323 -9.934 -10.315 1.00 82.56 95 THR A C 1
ATOM 765 O O . THR A 1 95 ? -21.815 -9.183 -9.479 1.00 82.56 95 THR A O 1
ATOM 768 N N . LYS A 1 96 ? -22.657 -11.190 -9.986 1.00 82.19 96 LYS A N 1
ATOM 769 C CA . LYS A 1 96 ? -22.467 -11.731 -8.623 1.00 82.19 96 LYS A CA 1
ATOM 770 C C . LYS A 1 96 ? -21.010 -11.623 -8.147 1.00 82.19 96 LYS A C 1
ATOM 772 O O . LYS A 1 96 ? -20.762 -11.327 -6.981 1.00 82.19 96 LYS A O 1
ATOM 777 N N . GLN A 1 97 ? -20.048 -11.824 -9.051 1.00 79.06 97 GLN A N 1
ATOM 778 C CA . GLN A 1 97 ? -18.616 -11.718 -8.750 1.00 79.06 97 GLN A CA 1
ATOM 779 C C . GLN A 1 97 ? -18.190 -10.280 -8.430 1.00 79.06 97 GLN A C 1
ATOM 781 O O . GLN A 1 97 ? -17.450 -10.054 -7.472 1.00 79.06 97 GLN A O 1
ATOM 786 N N . GLN A 1 98 ? -18.691 -9.297 -9.178 1.00 80.62 98 GLN A N 1
ATOM 787 C CA . GLN A 1 98 ? -18.441 -7.884 -8.894 1.00 80.62 98 GLN A CA 1
ATOM 788 C C . GLN A 1 98 ? -19.003 -7.481 -7.528 1.00 80.62 98 GLN A C 1
ATOM 790 O O . GLN A 1 98 ? -18.272 -6.881 -6.741 1.00 80.62 98 GLN A O 1
ATOM 795 N N . LEU A 1 99 ? -20.238 -7.879 -7.195 1.00 85.31 99 LEU A N 1
ATOM 796 C CA . LEU A 1 99 ? -20.816 -7.616 -5.872 1.00 85.31 99 LEU A CA 1
ATOM 797 C C . LEU A 1 99 ? -19.988 -8.268 -4.753 1.00 85.31 99 LEU A C 1
ATOM 799 O O . LEU A 1 99 ? -19.688 -7.619 -3.751 1.00 85.31 99 LEU A O 1
ATOM 803 N N . TYR A 1 100 ? -19.555 -9.518 -4.947 1.00 84.69 100 TYR A N 1
ATOM 804 C CA . TYR A 1 100 ? -18.681 -10.218 -4.003 1.00 84.69 100 TYR A CA 1
ATOM 805 C C . TYR A 1 100 ? -17.365 -9.465 -3.773 1.00 84.69 100 TYR A C 1
ATOM 807 O O . TYR A 1 100 ? -16.992 -9.209 -2.627 1.00 84.69 100 TYR A O 1
ATOM 815 N N . SER A 1 101 ? -16.682 -9.058 -4.847 1.00 83.00 101 SER A N 1
ATOM 816 C CA . SER A 1 101 ? -15.433 -8.295 -4.743 1.00 83.00 101 SER A CA 1
ATOM 817 C C . SER A 1 101 ? -15.651 -6.947 -4.045 1.00 83.00 101 SER A C 1
ATOM 819 O O . SER A 1 101 ? -14.923 -6.602 -3.115 1.00 83.00 101 SER A O 1
ATOM 821 N N . TRP A 1 102 ? -16.713 -6.222 -4.408 1.00 87.81 102 TRP A N 1
ATOM 822 C CA . TRP A 1 102 ? -17.066 -4.931 -3.822 1.00 87.81 102 TRP A CA 1
ATOM 823 C C . TRP A 1 102 ? -17.320 -5.037 -2.314 1.00 87.81 102 TRP A C 1
ATOM 825 O O . TRP A 1 102 ? -16.816 -4.205 -1.552 1.00 87.81 102 TRP A O 1
ATOM 835 N N . LYS A 1 103 ? -18.028 -6.093 -1.891 1.00 88.12 103 LYS A N 1
ATOM 836 C CA . LYS A 1 103 ? -18.314 -6.440 -0.493 1.00 88.12 103 LYS A CA 1
ATOM 837 C C . LYS A 1 103 ? -17.051 -6.838 0.257 1.00 88.12 103 LYS A C 1
ATOM 839 O O . LYS A 1 103 ? -16.864 -6.410 1.392 1.00 88.12 103 LYS A O 1
ATOM 844 N N . TYR A 1 104 ? -16.162 -7.605 -0.371 1.00 84.88 104 TYR A N 1
ATOM 845 C CA . TYR A 1 104 ? -14.895 -8.010 0.233 1.00 84.88 104 TYR A CA 1
ATOM 846 C C . TYR A 1 104 ? -14.024 -6.797 0.588 1.00 84.88 104 TYR A C 1
ATOM 848 O O . TYR A 1 104 ? -13.604 -6.662 1.736 1.00 84.88 104 TYR A O 1
ATOM 856 N N . PHE A 1 105 ? -13.841 -5.861 -0.350 1.00 83.56 105 PHE A N 1
ATOM 857 C CA . PHE A 1 105 ? -13.051 -4.646 -0.111 1.00 83.56 105 PHE A CA 1
ATOM 858 C C . PHE A 1 105 ? -13.674 -3.699 0.928 1.00 83.56 105 PHE A C 1
ATOM 860 O O . PHE A 1 105 ? -12.961 -2.913 1.545 1.00 83.56 105 PHE A O 1
ATOM 867 N N . ARG A 1 106 ? -14.992 -3.773 1.151 1.00 84.81 106 ARG A N 1
ATOM 868 C CA . ARG A 1 106 ? -15.738 -2.881 2.061 1.00 84.81 106 ARG A CA 1
ATOM 869 C C . ARG A 1 106 ? -16.263 -3.578 3.316 1.00 84.81 106 ARG A C 1
ATOM 871 O O . ARG A 1 106 ? -16.993 -2.964 4.093 1.00 84.81 106 ARG A O 1
ATOM 878 N N . LYS A 1 107 ? -15.855 -4.827 3.564 1.00 86.19 107 LYS A N 1
ATOM 879 C CA . LYS A 1 107 ? -16.349 -5.679 4.659 1.00 86.19 107 LYS A CA 1
ATOM 880 C C . LYS A 1 107 ? -16.300 -4.986 6.025 1.00 86.19 107 LYS A C 1
ATOM 882 O O . LYS A 1 107 ? -17.241 -5.105 6.801 1.00 86.19 107 LYS A O 1
ATOM 887 N N . GLY A 1 108 ? -15.235 -4.231 6.304 1.00 83.38 108 GLY A N 1
ATOM 888 C CA . GLY A 1 108 ? -15.082 -3.501 7.567 1.00 83.38 108 GLY A CA 1
ATOM 889 C C . GLY A 1 108 ? -16.015 -2.293 7.730 1.00 83.38 108 GLY A C 1
ATOM 890 O O . GLY A 1 108 ? -16.378 -1.967 8.854 1.00 83.38 108 GLY A O 1
ATOM 891 N N . HIS A 1 109 ? -16.412 -1.631 6.638 1.00 82.81 109 HIS A N 1
ATOM 892 C CA . HIS A 1 109 ? -17.407 -0.549 6.679 1.00 82.81 109 HIS A CA 1
ATOM 893 C C . HIS A 1 109 ? -18.825 -1.106 6.805 1.00 82.81 109 HIS A C 1
ATOM 895 O O . HIS A 1 109 ? -19.602 -0.608 7.611 1.00 82.81 109 HIS A O 1
ATOM 901 N N . ILE A 1 110 ? -19.126 -2.182 6.070 1.00 86.44 110 ILE A N 1
ATOM 902 C CA . ILE A 1 110 ? -20.413 -2.887 6.157 1.00 86.44 110 ILE A CA 1
ATOM 903 C C . ILE A 1 110 ? -20.652 -3.378 7.589 1.00 86.44 110 ILE A C 1
ATOM 905 O O . ILE A 1 110 ? -21.725 -3.160 8.136 1.00 86.44 110 ILE A O 1
ATOM 909 N N . LYS A 1 111 ? -19.636 -3.989 8.215 1.00 86.31 111 LYS A N 1
ATOM 910 C CA . LYS A 1 111 ? -19.731 -4.485 9.593 1.00 86.31 111 LYS A CA 1
ATOM 911 C C . LYS A 1 111 ? -20.044 -3.364 10.594 1.00 86.31 111 LYS A C 1
ATOM 913 O O . LYS A 1 111 ? -20.967 -3.515 11.378 1.00 86.31 111 LYS A O 1
ATOM 918 N N . ARG A 1 112 ? -19.345 -2.225 10.505 1.00 85.00 112 ARG A N 1
ATOM 919 C CA . ARG A 1 112 ? -19.583 -1.065 11.383 1.00 85.00 112 ARG A CA 1
ATOM 920 C C . ARG A 1 112 ? -20.994 -0.490 11.246 1.00 85.00 112 ARG A C 1
ATOM 922 O O . ARG A 1 112 ? -21.612 -0.186 12.255 1.00 85.00 112 ARG A O 1
ATOM 929 N N . LEU A 1 113 ? -21.504 -0.352 10.020 1.00 82.81 113 LEU A N 1
ATOM 930 C CA . LEU A 1 113 ? -22.860 0.166 9.797 1.00 82.81 113 LEU A CA 1
ATOM 931 C C . LEU A 1 113 ? -23.944 -0.808 10.275 1.00 82.81 113 LEU A C 1
ATOM 933 O O . LEU A 1 113 ? -24.973 -0.369 10.780 1.00 82.81 113 LEU A O 1
ATOM 937 N N . LEU A 1 114 ? -23.717 -2.119 10.136 1.00 82.12 114 LEU A N 1
ATOM 938 C CA . LEU A 1 114 ? -24.622 -3.130 10.687 1.00 82.12 114 LEU A CA 1
ATOM 939 C C . LEU A 1 114 ? -24.655 -3.058 12.217 1.00 82.12 114 LEU A C 1
ATOM 941 O O . LEU A 1 114 ? -25.737 -2.927 12.776 1.00 82.12 114 LEU A O 1
ATOM 945 N N . GLU A 1 115 ? -23.490 -3.022 12.869 1.00 84.62 115 GLU A N 1
ATOM 946 C CA . GLU A 1 115 ? -23.374 -2.892 14.331 1.00 84.62 115 GLU A CA 1
ATOM 947 C C . GLU A 1 115 ? -24.023 -1.601 14.853 1.00 84.62 115 GLU A C 1
ATOM 949 O O . GLU A 1 115 ? -24.752 -1.635 15.839 1.00 84.62 115 GLU A O 1
ATOM 954 N N . GLN A 1 116 ? -23.819 -0.468 14.169 1.00 81.00 116 GLN A N 1
ATOM 955 C CA . GLN A 1 116 ? -24.492 0.792 14.507 1.00 81.00 116 GLN A CA 1
ATOM 956 C C . GLN A 1 116 ? -26.010 0.664 14.401 1.00 81.00 116 GLN A C 1
ATOM 958 O O . GLN A 1 116 ? -26.728 1.105 15.291 1.00 81.00 116 GLN A O 1
ATOM 963 N N . SER A 1 117 ? -26.504 0.010 13.351 1.00 75.19 117 SER A N 1
ATOM 964 C CA . SER A 1 117 ? -27.942 -0.164 13.185 1.00 75.19 117 SER A CA 1
ATOM 965 C C . SER A 1 117 ? -28.578 -1.147 14.166 1.00 75.19 117 SER A C 1
ATOM 967 O O . SER A 1 117 ? -29.723 -0.949 14.559 1.00 75.19 117 SER A O 1
ATOM 969 N N . GLU A 1 118 ? -27.856 -2.190 14.573 1.00 80.31 118 GLU A N 1
ATOM 970 C CA . GLU A 1 118 ? -28.300 -3.117 15.617 1.00 80.31 118 GLU A CA 1
ATOM 971 C C . GLU A 1 118 ? -28.330 -2.412 16.980 1.00 80.31 118 GLU A C 1
ATOM 973 O O . GLU A 1 118 ? -29.287 -2.570 17.735 1.00 80.31 118 GLU A O 1
ATOM 978 N N . ALA A 1 119 ? -27.336 -1.565 17.268 1.00 78.44 119 ALA A N 1
ATOM 979 C CA . ALA A 1 119 ? -27.310 -0.744 18.475 1.00 78.44 119 ALA A CA 1
ATOM 980 C C . ALA A 1 119 ? -28.455 0.285 18.506 1.00 78.44 119 ALA A C 1
ATOM 982 O O . ALA A 1 119 ? -29.070 0.484 19.551 1.00 78.44 119 ALA A O 1
ATOM 983 N N . GLU A 1 120 ? -28.782 0.909 17.369 1.00 76.50 120 GLU A N 1
ATOM 984 C CA . GLU A 1 120 ? -29.946 1.797 17.244 1.00 76.50 120 GLU A CA 1
ATOM 985 C C . GLU A 1 120 ? -31.260 1.050 17.499 1.00 76.50 120 GLU A C 1
ATOM 987 O O . GLU A 1 120 ? -32.103 1.545 18.245 1.00 76.50 120 GLU A O 1
ATOM 992 N N . GLN A 1 121 ? -31.426 -0.155 16.942 1.00 74.75 121 GLN A N 1
ATOM 993 C CA . GLN A 1 121 ? -32.608 -0.988 17.190 1.00 74.75 121 GLN A CA 1
ATOM 994 C C . GLN A 1 121 ? -32.739 -1.345 18.675 1.00 74.75 121 GLN A C 1
ATOM 996 O O . GLN A 1 121 ? -33.789 -1.102 19.268 1.00 74.75 121 GLN A O 1
ATOM 1001 N N . GLN A 1 122 ? -31.657 -1.803 19.307 1.00 76.50 122 GLN A N 1
ATOM 1002 C CA . GLN A 1 122 ? -31.642 -2.109 20.740 1.00 76.50 122 GLN A CA 1
ATOM 1003 C C . GLN A 1 122 ? -31.935 -0.875 21.599 1.00 76.50 122 GLN A C 1
ATOM 1005 O O . GLN A 1 122 ? -32.689 -0.967 22.563 1.00 76.50 122 GLN A O 1
ATOM 1010 N N . ALA A 1 123 ? -31.402 0.294 21.235 1.00 75.94 123 ALA A N 1
ATOM 1011 C CA . ALA A 1 123 ? -31.708 1.541 21.927 1.00 75.94 123 ALA A CA 1
ATOM 1012 C C . ALA A 1 123 ? -33.196 1.905 21.795 1.00 75.94 123 ALA A C 1
ATOM 1014 O O . ALA A 1 123 ? -33.818 2.296 22.781 1.00 75.94 123 ALA A O 1
ATOM 1015 N N . THR A 1 124 ? -33.803 1.739 20.613 1.00 73.31 124 THR A N 1
ATOM 1016 C CA . THR A 1 124 ? -35.244 1.990 20.439 1.00 73.31 124 THR A CA 1
ATOM 1017 C C . THR A 1 124 ? -36.121 1.003 21.206 1.00 73.31 124 THR A C 1
ATOM 1019 O O . THR A 1 124 ? -37.122 1.417 21.788 1.00 73.31 124 THR A O 1
ATOM 1022 N N . GLU A 1 125 ? -35.734 -0.271 21.268 1.00 77.88 125 GLU A N 1
ATOM 1023 C CA . GLU A 1 125 ? -36.434 -1.297 22.045 1.00 77.88 125 GLU A CA 1
ATOM 1024 C C . GLU A 1 125 ? -36.329 -1.026 23.550 1.00 77.88 125 GLU A C 1
ATOM 1026 O O . GLU A 1 125 ? -37.334 -1.088 24.253 1.00 77.88 125 GLU A O 1
ATOM 1031 N N . GLN A 1 126 ? -35.151 -0.629 24.041 1.00 78.31 126 GLN A N 1
ATOM 1032 C CA . GLN A 1 126 ? -34.951 -0.227 25.437 1.00 78.31 126 GLN A CA 1
ATOM 1033 C C . GLN A 1 126 ? -35.755 1.026 25.797 1.00 78.31 126 GLN A C 1
ATOM 1035 O O . GLN A 1 126 ? -36.350 1.087 26.870 1.00 78.31 126 GLN A O 1
ATOM 1040 N N . ILE A 1 127 ? -35.829 2.014 24.899 1.00 76.12 127 ILE A N 1
ATOM 1041 C CA . ILE A 1 127 ? -36.656 3.211 25.105 1.00 76.12 127 ILE A CA 1
ATOM 1042 C C . ILE A 1 127 ? -38.146 2.842 25.136 1.00 76.12 127 ILE A C 1
ATOM 1044 O O . ILE A 1 127 ? -38.878 3.364 25.975 1.00 76.12 127 ILE A O 1
ATOM 1048 N N . GLN A 1 128 ? -38.609 1.936 24.268 1.00 74.44 128 GLN A N 1
ATOM 1049 C CA . GLN A 1 128 ? -39.997 1.457 24.286 1.00 74.44 128 GLN A CA 1
ATOM 1050 C C . GLN A 1 128 ? -40.325 0.662 25.555 1.00 74.44 128 GLN A C 1
ATOM 1052 O O . GLN A 1 128 ? -41.390 0.867 26.135 1.00 74.44 128 GLN A O 1
ATOM 1057 N N . GLN A 1 129 ? -39.411 -0.194 26.017 1.00 75.31 129 GLN A N 1
ATOM 1058 C CA . GLN A 1 129 ? -39.558 -0.932 27.274 1.00 75.31 129 GLN A CA 1
ATOM 1059 C C . GLN A 1 129 ? -39.602 0.021 28.472 1.00 75.31 129 GLN A C 1
ATOM 1061 O O . GLN A 1 129 ? -40.523 -0.065 29.279 1.00 75.31 129 GLN A O 1
ATOM 1066 N N . ALA A 1 130 ? -38.701 1.005 28.532 1.00 73.19 130 ALA A N 1
ATOM 1067 C CA . ALA A 1 130 ? -38.714 2.028 29.574 1.00 73.19 130 ALA A CA 1
ATOM 1068 C C . ALA A 1 130 ? -40.011 2.860 29.556 1.00 73.19 130 ALA A C 1
ATOM 1070 O O . ALA A 1 130 ? -40.565 3.169 30.606 1.00 73.19 130 ALA A O 1
ATOM 1071 N N . GLN A 1 131 ? -40.550 3.196 28.378 1.00 71.50 131 GLN A N 1
ATOM 1072 C CA . GLN A 1 131 ? -41.842 3.886 28.274 1.00 71.50 131 GLN A CA 1
ATOM 1073 C C . GLN A 1 131 ? -43.021 3.015 28.737 1.00 71.50 131 GLN A C 1
ATOM 1075 O O . GLN A 1 131 ? -43.948 3.537 29.358 1.00 71.50 131 GLN A O 1
ATOM 1080 N N . GLN A 1 132 ? -42.993 1.703 28.479 1.00 69.38 132 GLN A N 1
ATOM 1081 C CA . GLN A 1 132 ? -43.993 0.762 28.996 1.00 69.38 132 GLN A CA 1
ATOM 1082 C C . GLN A 1 132 ? -43.894 0.574 30.514 1.00 69.38 132 GLN A C 1
ATOM 1084 O O . GLN A 1 132 ? -44.928 0.543 31.177 1.00 69.38 132 GLN A O 1
ATOM 1089 N N . GLU A 1 133 ? -42.689 0.516 31.083 1.00 62.19 133 GLU A N 1
ATOM 1090 C CA . GLU A 1 133 ? -42.483 0.441 32.535 1.00 62.19 133 GLU A CA 1
ATOM 1091 C C . GLU A 1 133 ? -42.915 1.731 33.247 1.00 62.19 133 GLU A C 1
ATOM 1093 O O . GLU A 1 133 ? -43.562 1.671 34.292 1.00 62.19 133 GLU A O 1
ATOM 1098 N N . VAL A 1 134 ? -42.659 2.906 32.660 1.00 61.62 134 VAL A N 1
ATOM 1099 C CA . VAL A 1 134 ? -43.156 4.197 33.174 1.00 61.62 134 VAL A CA 1
ATOM 1100 C C . VAL A 1 134 ? -44.689 4.278 33.099 1.00 61.62 134 VAL A C 1
ATOM 1102 O O . VAL A 1 134 ? -45.325 4.801 34.010 1.00 61.62 134 VAL A O 1
ATOM 1105 N N . ALA A 1 135 ? -45.310 3.722 32.054 1.00 58.22 135 ALA A N 1
ATOM 1106 C CA . ALA A 1 135 ? -46.769 3.649 31.950 1.00 58.22 135 ALA A CA 1
ATOM 1107 C C . ALA A 1 135 ? -47.392 2.638 32.933 1.00 58.22 135 ALA A C 1
ATOM 1109 O O . ALA A 1 135 ? -48.466 2.901 33.467 1.00 58.22 135 ALA A O 1
ATOM 1110 N N . ALA A 1 136 ? -46.727 1.512 33.210 1.00 56.94 136 ALA A N 1
ATOM 1111 C CA . ALA A 1 136 ? -47.178 0.526 34.196 1.00 56.94 136 ALA A CA 1
ATOM 1112 C C . ALA A 1 136 ? -47.038 1.049 35.638 1.00 56.94 136 ALA A C 1
ATOM 1114 O O . ALA A 1 136 ? -47.967 0.937 36.435 1.00 56.94 136 ALA A O 1
ATOM 1115 N N . THR A 1 137 ? -45.926 1.720 35.950 1.00 55.31 137 THR A N 1
ATOM 1116 C CA . THR A 1 137 ? -45.696 2.353 37.261 1.00 55.31 137 THR A CA 1
ATOM 1117 C C . THR A 1 137 ? -46.579 3.584 37.493 1.00 55.31 137 THR A C 1
ATOM 1119 O O . THR A 1 137 ? -46.966 3.846 38.630 1.00 55.31 137 THR A O 1
ATOM 1122 N N . ALA A 1 138 ? -46.992 4.310 36.447 1.00 49.97 138 ALA A N 1
ATOM 1123 C CA . ALA A 1 138 ? -47.998 5.374 36.557 1.00 49.97 138 ALA A CA 1
ATOM 1124 C C . ALA A 1 138 ? -49.411 4.848 36.893 1.00 49.97 138 ALA A C 1
ATOM 1126 O O . ALA A 1 138 ? -50.190 5.563 37.515 1.00 49.97 138 ALA A O 1
ATOM 1127 N N . VAL A 1 139 ? -49.741 3.601 36.527 1.00 47.03 139 VAL A N 1
ATOM 1128 C CA . VAL A 1 139 ? -51.027 2.963 36.875 1.00 47.03 139 VAL A CA 1
ATOM 1129 C C . VAL A 1 139 ? -51.023 2.407 38.306 1.00 47.03 139 VAL A C 1
ATOM 1131 O O . VAL A 1 139 ? -52.063 2.397 38.958 1.00 47.03 139 VAL A O 1
ATOM 1134 N N . GLU A 1 140 ? -49.865 2.008 38.839 1.00 46.97 140 GLU A N 1
ATOM 1135 C CA . GLU A 1 140 ? -49.744 1.539 40.230 1.00 46.97 140 GLU A CA 1
ATOM 1136 C C . GLU A 1 140 ? -49.592 2.687 41.249 1.00 46.97 140 GLU A C 1
ATOM 1138 O O . GLU A 1 140 ? -50.055 2.584 42.385 1.00 46.97 140 GLU A O 1
ATOM 1143 N N . THR A 1 141 ? -49.024 3.830 40.851 1.00 42.75 141 THR A N 1
ATOM 1144 C CA . THR A 1 141 ? -48.758 4.964 41.762 1.00 42.75 141 THR A CA 1
ATOM 1145 C C . THR A 1 141 ? -49.973 5.844 42.087 1.00 42.75 141 THR A C 1
ATOM 1147 O O . THR A 1 141 ? -49.880 6.687 42.983 1.00 42.75 141 THR A O 1
ATOM 1150 N N . GLU A 1 142 ? -51.133 5.636 41.453 1.00 42.09 142 GLU A N 1
ATOM 1151 C CA . GLU A 1 142 ? -52.385 6.303 41.855 1.00 42.09 142 GLU A CA 1
ATOM 1152 C C . GLU A 1 142 ? -53.147 5.567 42.974 1.00 42.09 142 GLU A C 1
ATOM 1154 O O . GLU A 1 142 ? -54.024 6.171 43.594 1.00 42.09 142 GLU A O 1
ATOM 1159 N N . SER A 1 143 ? -52.804 4.308 43.294 1.00 43.88 143 SER A N 1
ATOM 1160 C CA . SER A 1 143 ? -53.556 3.518 44.285 1.00 43.88 143 SER A CA 1
ATOM 1161 C C . SER A 1 143 ? -52.903 3.387 45.667 1.00 43.88 143 SER A C 1
ATOM 1163 O O . SER A 1 143 ? -53.570 2.928 46.591 1.00 43.88 143 SER A O 1
ATOM 1165 N N . GLU A 1 144 ? -51.658 3.825 45.870 1.00 42.91 144 GLU A N 1
ATOM 1166 C CA . GLU A 1 144 ? -50.969 3.684 47.165 1.00 42.91 144 GLU A CA 1
ATOM 1167 C C . GLU A 1 144 ? -50.278 4.985 47.594 1.00 42.91 144 GLU A C 1
ATOM 1169 O O . GLU A 1 144 ? -49.071 5.081 47.790 1.00 42.91 144 GLU A O 1
ATOM 1174 N N . ARG A 1 145 ? -51.087 6.030 47.782 1.00 42.12 145 ARG A N 1
ATOM 1175 C CA . ARG A 1 145 ? -50.737 7.188 48.620 1.00 42.12 145 ARG A CA 1
ATOM 1176 C C . ARG A 1 145 ? -51.557 7.143 49.909 1.00 42.12 145 ARG A C 1
ATOM 1178 O O . ARG A 1 145 ? -52.290 8.072 50.232 1.00 42.12 145 ARG A O 1
ATOM 1185 N N . GLN A 1 146 ? -51.456 6.035 50.637 1.00 43.03 146 GLN A N 1
ATOM 1186 C CA . GLN A 1 146 ? -51.914 5.948 52.021 1.00 43.03 146 GLN A CA 1
ATOM 1187 C C . GLN A 1 146 ? -50.718 5.708 52.936 1.00 43.03 146 GLN A C 1
ATOM 1189 O O . GLN A 1 146 ? -50.122 4.641 52.964 1.00 43.03 146 GLN A O 1
ATOM 1194 N N . GLU A 1 147 ? -50.366 6.797 53.615 1.00 47.53 147 GLU A N 1
ATOM 1195 C CA . GLU A 1 147 ? -49.843 6.878 54.976 1.00 47.53 147 GLU A CA 1
ATOM 1196 C C . GLU A 1 147 ? -49.345 5.570 55.605 1.00 47.53 147 GLU A C 1
ATOM 1198 O O . GLU A 1 147 ? -50.117 4.759 56.111 1.00 47.53 147 GLU A O 1
ATOM 1203 N N . SER A 1 148 ? -48.028 5.468 55.761 1.00 36.50 148 SER A N 1
ATOM 1204 C CA . SER A 1 148 ? -47.475 4.823 56.947 1.00 36.50 148 SER A CA 1
ATOM 1205 C C . SER A 1 148 ? -46.294 5.636 57.460 1.00 36.50 148 SER A C 1
ATOM 1207 O O . SER A 1 148 ? -45.197 5.628 56.904 1.00 36.50 148 SER A O 1
ATOM 1209 N N . THR A 1 149 ? -46.565 6.374 58.531 1.00 40.47 149 THR A N 1
ATOM 1210 C CA . THR A 1 149 ? -45.597 6.872 59.507 1.00 40.47 149 THR A CA 1
ATOM 1211 C C . THR A 1 149 ? -44.583 5.782 59.852 1.00 40.47 149 THR A C 1
ATOM 1213 O O . THR A 1 149 ? -44.936 4.788 60.483 1.00 40.47 149 THR A O 1
ATOM 1216 N N . VAL A 1 150 ? -43.334 5.973 59.426 1.00 38.75 150 VAL A N 1
ATOM 1217 C CA . VAL A 1 150 ? -42.213 5.073 59.715 1.00 38.75 150 VAL A CA 1
ATOM 1218 C C . VAL A 1 150 ? -41.766 5.307 61.155 1.00 38.75 150 VAL A C 1
ATOM 1220 O O . VAL A 1 150 ? -41.122 6.306 61.468 1.00 38.75 150 VAL A O 1
ATOM 1223 N N . THR A 1 151 ? -42.142 4.391 62.040 1.00 39.72 151 THR A N 1
ATOM 1224 C CA . THR A 1 151 ? -41.451 4.174 63.310 1.00 39.72 151 THR A CA 1
ATOM 1225 C C . THR A 1 151 ? -40.168 3.399 63.034 1.00 39.72 151 THR A C 1
ATOM 1227 O O . THR A 1 151 ? -40.191 2.369 62.364 1.00 39.72 151 THR A O 1
ATOM 1230 N N . GLU A 1 152 ? -39.056 3.929 63.533 1.00 50.97 152 GLU A N 1
ATOM 1231 C CA . GLU A 1 152 ? -37.713 3.362 63.458 1.00 50.97 152 GLU A CA 1
ATOM 1232 C C . GLU A 1 152 ? -37.631 2.022 64.206 1.00 50.97 152 GLU A C 1
ATOM 1234 O O . GLU A 1 152 ? -37.323 1.973 65.393 1.00 50.97 152 GLU A O 1
ATOM 1239 N N . GLU A 1 153 ? -37.858 0.918 63.504 1.00 50.69 153 GLU A N 1
ATOM 1240 C CA . GLU A 1 153 ? -37.229 -0.358 63.833 1.00 50.69 153 GLU A CA 1
ATOM 1241 C C . GLU A 1 153 ? -36.375 -0.726 62.629 1.00 50.69 153 GLU A C 1
ATOM 1243 O O . GLU A 1 153 ? -36.869 -1.047 61.550 1.00 50.69 153 GLU A O 1
ATOM 1248 N N . ILE A 1 154 ? -35.064 -0.545 62.772 1.00 62.66 154 ILE A N 1
ATOM 1249 C CA . ILE A 1 154 ? -34.139 -0.882 61.706 1.00 62.66 154 ILE A CA 1
ATOM 1250 C C . ILE A 1 154 ? -34.098 -2.406 61.620 1.00 62.66 154 ILE A C 1
ATOM 1252 O O . ILE A 1 154 ? -33.526 -3.063 62.486 1.00 62.66 154 ILE A O 1
ATOM 1256 N N . ASP A 1 155 ? -34.715 -2.966 60.583 1.00 70.50 155 ASP A N 1
ATOM 1257 C CA . ASP A 1 155 ? -34.668 -4.398 60.320 1.00 70.50 155 ASP A CA 1
ATOM 1258 C C . ASP A 1 155 ? -33.209 -4.837 60.116 1.00 70.50 155 ASP A C 1
ATOM 1260 O O . ASP A 1 155 ? -32.615 -4.631 59.052 1.00 70.50 155 ASP A O 1
ATOM 1264 N N . ASP A 1 156 ? -32.622 -5.489 61.124 1.00 76.56 156 ASP A N 1
ATOM 1265 C CA . ASP A 1 156 ? -31.245 -6.006 61.095 1.00 76.56 156 ASP A CA 1
ATOM 1266 C C . ASP A 1 156 ? -30.975 -6.886 59.858 1.00 76.56 156 ASP A C 1
ATOM 1268 O O . ASP A 1 156 ? -29.874 -6.900 59.305 1.00 76.56 156 ASP A O 1
ATOM 1272 N N . LYS A 1 157 ? -32.010 -7.572 59.355 1.00 82.06 157 LYS A N 1
ATOM 1273 C CA . LYS A 1 157 ? -31.960 -8.365 58.116 1.00 82.06 157 LYS A CA 1
ATOM 1274 C C . LYS A 1 157 ? -31.785 -7.503 56.862 1.00 82.06 157 LYS A C 1
ATOM 1276 O O . LYS A 1 157 ? -31.065 -7.906 55.949 1.00 82.06 157 LYS A O 1
ATOM 1281 N N . GLY A 1 158 ? -32.416 -6.330 56.817 1.00 84.44 158 GLY A N 1
ATOM 1282 C CA . GLY A 1 158 ? -32.248 -5.353 55.740 1.00 84.44 158 GLY A CA 1
ATOM 1283 C C . GLY A 1 158 ? -30.845 -4.750 55.749 1.00 84.44 158 GLY A C 1
ATOM 1284 O O . GLY A 1 158 ? -30.198 -4.676 54.703 1.00 84.44 158 GLY A O 1
ATOM 1285 N N . ILE A 1 159 ? -30.317 -4.434 56.939 1.00 85.31 159 ILE A N 1
ATOM 1286 C CA . ILE A 1 159 ? -28.912 -4.027 57.104 1.00 85.31 159 ILE A CA 1
ATOM 1287 C C . ILE A 1 159 ? -27.963 -5.120 56.592 1.00 85.31 159 ILE A C 1
ATOM 1289 O O . ILE A 1 159 ? -26.999 -4.818 55.888 1.00 85.31 159 ILE A O 1
ATOM 1293 N N . GLU A 1 160 ? -28.179 -6.386 56.957 1.00 87.12 160 GLU A N 1
ATOM 1294 C CA . GLU A 1 160 ? -27.310 -7.484 56.518 1.00 87.12 160 GLU A CA 1
ATOM 1295 C C . GLU A 1 160 ? -27.350 -7.714 55.005 1.00 87.12 160 GLU A C 1
ATOM 1297 O O . GLU A 1 160 ? -26.301 -7.967 54.405 1.00 87.12 160 GLU A O 1
ATOM 1302 N N . TRP A 1 161 ? -28.524 -7.603 54.378 1.00 93.38 161 TRP A N 1
ATOM 1303 C CA . TRP A 1 161 ? -28.652 -7.682 52.923 1.00 93.38 161 TRP A CA 1
ATOM 1304 C C . TRP A 1 161 ? -27.873 -6.555 52.237 1.00 93.38 161 TRP A C 1
ATOM 1306 O O . TRP A 1 161 ? -27.039 -6.828 51.375 1.00 93.38 161 TRP A O 1
ATOM 1316 N N . LEU A 1 162 ? -28.038 -5.312 52.703 1.00 92.62 162 LEU A N 1
ATOM 1317 C CA . LEU A 1 162 ? -27.304 -4.156 52.183 1.00 92.62 162 LEU A CA 1
ATOM 1318 C C . LEU A 1 162 ? -25.788 -4.312 52.341 1.00 92.62 162 LEU A C 1
ATOM 1320 O O . LEU A 1 162 ? -25.039 -3.996 51.423 1.00 92.62 162 LEU A O 1
ATOM 1324 N N . LYS A 1 163 ? -25.310 -4.847 53.471 1.00 93.75 163 LYS A N 1
ATOM 1325 C CA . LYS A 1 163 ? -23.878 -5.129 53.666 1.00 93.75 163 LYS A CA 1
ATOM 1326 C C . LYS A 1 163 ? -23.343 -6.119 52.628 1.00 93.75 163 LYS A C 1
ATOM 1328 O O . LYS A 1 163 ? -22.249 -5.914 52.109 1.00 93.75 163 LYS A O 1
ATOM 1333 N N . ARG A 1 164 ? -24.095 -7.181 52.314 1.00 93.69 164 ARG A N 1
ATOM 1334 C CA . ARG A 1 164 ? -23.705 -8.166 51.287 1.00 93.69 164 ARG A CA 1
ATOM 1335 C C . ARG A 1 164 ? -23.703 -7.548 49.894 1.00 93.69 164 ARG A C 1
ATOM 1337 O O . ARG A 1 164 ? -22.758 -7.779 49.145 1.00 93.69 164 ARG A O 1
ATOM 1344 N N . GLU A 1 165 ? -24.710 -6.739 49.587 1.00 94.06 165 GLU A N 1
ATOM 1345 C CA . GLU A 1 165 ? -24.821 -6.063 48.296 1.00 94.06 165 GLU A CA 1
ATOM 1346 C C . GLU A 1 165 ? -23.686 -5.052 48.088 1.00 94.06 165 GLU A C 1
ATOM 1348 O O . GLU A 1 165 ? -23.051 -5.042 47.040 1.00 94.06 165 GLU A O 1
ATOM 1353 N N . VAL A 1 166 ? -23.332 -4.274 49.116 1.00 96.31 166 VAL A N 1
ATOM 1354 C CA . VAL A 1 166 ? -22.192 -3.343 49.065 1.00 96.31 166 VAL A CA 1
ATOM 1355 C C . VAL A 1 166 ? -20.873 -4.083 48.836 1.00 96.31 166 VAL A C 1
ATOM 1357 O O . VAL A 1 166 ? -20.055 -3.636 48.034 1.00 96.31 166 VAL A O 1
ATOM 1360 N N . ILE A 1 167 ? -20.659 -5.227 49.495 1.00 95.19 167 ILE A N 1
ATOM 1361 C CA . ILE A 1 167 ? -19.459 -6.050 49.279 1.00 95.19 167 ILE A CA 1
ATOM 1362 C C . ILE A 1 167 ? -19.419 -6.583 47.842 1.00 95.19 167 ILE A C 1
ATOM 1364 O O . ILE A 1 167 ? -18.367 -6.552 47.204 1.00 95.19 167 ILE A O 1
ATOM 1368 N N . HIS A 1 168 ? -20.554 -7.053 47.323 1.00 96.00 168 HIS A N 1
ATOM 1369 C CA . HIS A 1 168 ? -20.663 -7.538 45.952 1.00 96.00 168 HIS A CA 1
ATOM 1370 C C . HIS A 1 168 ? -20.389 -6.422 44.932 1.00 96.00 168 HIS A C 1
ATOM 1372 O O . HIS A 1 168 ? -19.541 -6.590 44.057 1.00 96.00 168 HIS A O 1
ATOM 1378 N N . ALA A 1 169 ? -21.023 -5.259 45.091 1.00 96.31 169 ALA A N 1
ATOM 1379 C CA . ALA A 1 169 ? -20.807 -4.094 44.239 1.00 96.31 169 ALA A CA 1
ATOM 1380 C C . ALA A 1 169 ? -19.352 -3.602 44.291 1.00 96.31 169 ALA A C 1
ATOM 1382 O O . ALA A 1 169 ? -18.769 -3.302 43.251 1.00 96.31 169 ALA A O 1
ATOM 1383 N N . HIS A 1 170 ? -18.737 -3.572 45.478 1.00 97.06 170 HIS A N 1
ATOM 1384 C CA . HIS A 1 170 ? -17.329 -3.209 45.623 1.00 97.06 170 HIS A CA 1
ATOM 1385 C C . HIS A 1 170 ? -16.415 -4.199 44.895 1.00 97.06 170 HIS A C 1
ATOM 1387 O O . HIS A 1 170 ? -15.531 -3.776 44.160 1.00 97.06 170 HIS A O 1
ATOM 1393 N N . LYS A 1 171 ? -16.670 -5.507 45.018 1.00 97.69 171 LYS A N 1
ATOM 1394 C CA . LYS A 1 171 ? -15.913 -6.534 44.293 1.00 97.69 171 LYS A CA 1
ATOM 1395 C C . LYS A 1 171 ? -16.029 -6.362 42.772 1.00 97.69 171 LYS A C 1
ATOM 1397 O O . LYS A 1 171 ? -15.018 -6.396 42.074 1.00 97.69 171 LYS A O 1
ATOM 1402 N N . MET A 1 172 ? -17.239 -6.118 42.271 1.00 95.88 172 MET A N 1
ATOM 1403 C CA . MET A 1 172 ? -17.471 -5.849 40.848 1.00 95.88 172 MET A CA 1
ATOM 1404 C C . MET A 1 172 ? -16.727 -4.596 40.375 1.00 95.88 172 MET A C 1
ATOM 1406 O O . MET A 1 172 ? -16.139 -4.600 39.296 1.00 95.88 172 MET A O 1
ATOM 1410 N N . LEU A 1 173 ? -16.719 -3.533 41.185 1.00 96.94 173 LEU A N 1
ATOM 1411 C CA . LEU A 1 173 ? -15.971 -2.312 40.888 1.00 96.94 173 LEU A CA 1
ATOM 1412 C C . LEU A 1 173 ? -14.467 -2.572 40.826 1.00 96.94 173 LEU A C 1
ATOM 1414 O O . LEU A 1 173 ? -13.844 -2.182 39.846 1.00 96.94 173 LEU A O 1
ATOM 1418 N N . THR A 1 174 ? -13.899 -3.292 41.795 1.00 96.12 174 THR A N 1
ATOM 1419 C CA . THR A 1 174 ? -12.459 -3.587 41.800 1.00 96.12 174 THR A CA 1
ATOM 1420 C C . THR A 1 174 ? -12.037 -4.453 40.614 1.00 96.12 174 THR A C 1
ATOM 1422 O O . THR A 1 174 ? -10.981 -4.227 40.033 1.00 96.12 174 THR A O 1
ATOM 1425 N N . GLU A 1 175 ? -12.870 -5.419 40.207 1.00 96.31 175 GLU A N 1
ATOM 1426 C CA . GLU A 1 175 ? -12.609 -6.236 39.014 1.00 96.31 175 GLU A CA 1
ATOM 1427 C C . GLU A 1 175 ? -12.634 -5.367 37.748 1.00 96.31 175 GLU A C 1
ATOM 1429 O O . GLU A 1 175 ? -11.779 -5.498 36.872 1.00 96.31 175 GLU A O 1
ATOM 1434 N N . LYS A 1 176 ? -13.576 -4.420 37.664 1.00 96.44 176 LYS A N 1
ATOM 1435 C CA . LYS A 1 176 ? -13.662 -3.491 36.531 1.00 96.44 176 LYS A CA 1
ATOM 1436 C C . LYS A 1 176 ? -12.539 -2.459 36.506 1.00 96.44 176 LYS A C 1
ATOM 1438 O O . LYS A 1 176 ? -12.092 -2.107 35.417 1.00 96.44 176 LYS A O 1
ATOM 1443 N N . GLU A 1 177 ? -12.069 -1.999 37.659 1.00 96.19 177 GLU A N 1
ATOM 1444 C CA . GLU A 1 177 ? -10.891 -1.134 37.765 1.00 96.19 177 GLU A CA 1
ATOM 1445 C C . GLU A 1 177 ? -9.642 -1.853 37.244 1.00 96.19 177 GLU A C 1
ATOM 1447 O O . GLU A 1 177 ? -8.963 -1.315 36.371 1.00 96.19 177 GLU A O 1
ATOM 1452 N N . GLN A 1 178 ? -9.418 -3.105 37.652 1.00 95.69 178 GLN A N 1
ATOM 1453 C CA . GLN A 1 178 ? -8.311 -3.928 37.149 1.00 95.69 178 GLN A CA 1
ATOM 1454 C C . GLN A 1 178 ? -8.390 -4.141 35.631 1.00 95.69 178 GLN A C 1
ATOM 1456 O O . GLN A 1 178 ? -7.411 -3.922 34.921 1.00 95.69 178 GLN A O 1
ATOM 1461 N N . GLU A 1 179 ? -9.567 -4.489 35.097 1.00 96.25 179 GLU A N 1
ATOM 1462 C CA . GLU A 1 179 ? -9.757 -4.610 33.645 1.00 96.25 179 GLU A CA 1
ATOM 1463 C C . GLU A 1 179 ? -9.450 -3.298 32.899 1.00 96.25 179 GLU A C 1
ATOM 1465 O O . GLU A 1 179 ? -8.973 -3.318 31.760 1.00 96.25 179 GLU A O 1
ATOM 1470 N N . CYS A 1 180 ? -9.782 -2.149 33.493 1.00 95.44 180 CYS A N 1
ATOM 1471 C CA . CYS A 1 180 ? -9.497 -0.838 32.916 1.00 95.44 180 CYS A CA 1
ATOM 1472 C C . CYS A 1 180 ? -7.996 -0.533 32.923 1.00 95.44 180 CYS A C 1
ATOM 1474 O O . CYS A 1 180 ? -7.482 -0.081 31.900 1.00 95.44 180 CYS A O 1
ATOM 1476 N N . GLU A 1 181 ? -7.295 -0.820 34.018 1.00 96.25 181 GLU A N 1
ATOM 1477 C CA . GLU A 1 181 ? -5.840 -0.662 34.126 1.00 96.25 181 GLU A CA 1
ATOM 1478 C C . GLU A 1 181 ? -5.099 -1.544 33.110 1.00 96.25 181 GLU A C 1
ATOM 1480 O O . GLU A 1 181 ? -4.223 -1.071 32.383 1.00 96.25 181 GLU A O 1
ATOM 1485 N N . GLU A 1 182 ? -5.501 -2.810 32.970 1.00 96.62 182 GLU A N 1
ATOM 1486 C CA . GLU A 1 182 ? -4.931 -3.722 31.972 1.00 96.62 182 GLU A CA 1
ATOM 1487 C C . GLU A 1 182 ? -5.119 -3.195 30.545 1.00 96.62 182 GLU A C 1
ATOM 1489 O O . GLU A 1 182 ? -4.189 -3.204 29.730 1.00 96.62 182 GLU A O 1
ATOM 1494 N N . LYS A 1 183 ? -6.321 -2.697 30.227 1.00 96.38 183 LYS A N 1
ATOM 1495 C CA . LYS A 1 183 ? -6.615 -2.100 28.917 1.00 96.38 183 LYS A CA 1
ATOM 1496 C C . LYS A 1 183 ? -5.809 -0.829 28.674 1.00 96.38 183 LYS A C 1
ATOM 1498 O O . LYS A 1 183 ? -5.358 -0.630 27.547 1.00 96.38 183 LYS A O 1
ATOM 1503 N N . GLN A 1 184 ? -5.610 0.005 29.694 1.00 97.12 184 GLN A N 1
ATOM 1504 C CA . GLN A 1 184 ? -4.765 1.196 29.602 1.00 97.12 184 GLN A CA 1
ATOM 1505 C C . GLN A 1 184 ? -3.319 0.815 29.284 1.00 97.12 184 GLN A C 1
ATOM 1507 O O . GLN A 1 184 ? -2.774 1.300 28.296 1.00 97.12 184 GLN A O 1
ATOM 1512 N N . HIS A 1 185 ? -2.742 -0.135 30.021 1.00 96.44 185 HIS A N 1
ATOM 1513 C CA . HIS A 1 185 ? -1.381 -0.605 29.770 1.00 96.44 185 HIS A CA 1
ATOM 1514 C C . HIS A 1 185 ? -1.225 -1.221 28.366 1.00 96.44 185 HIS A C 1
ATOM 1516 O O . HIS A 1 185 ? -0.245 -0.968 27.663 1.00 96.44 185 HIS A O 1
ATOM 1522 N N . MET A 1 186 ? -2.208 -2.006 27.906 1.00 97.38 186 MET A N 1
ATOM 1523 C CA . MET A 1 186 ? -2.207 -2.524 26.533 1.00 97.38 186 MET A CA 1
ATOM 1524 C C . MET A 1 186 ? -2.257 -1.404 25.491 1.00 97.38 186 MET A C 1
ATOM 1526 O O . MET A 1 186 ? -1.560 -1.478 24.479 1.00 97.38 186 MET A O 1
ATOM 1530 N N . LEU A 1 187 ? -3.075 -0.377 25.721 1.00 97.44 187 LEU A N 1
ATOM 1531 C CA . LEU A 1 187 ? -3.194 0.759 24.817 1.00 97.44 187 LEU A CA 1
ATOM 1532 C C . LEU A 1 187 ? -1.883 1.548 24.752 1.00 97.44 187 LEU A C 1
ATOM 1534 O O . LEU A 1 187 ? -1.416 1.840 23.654 1.00 97.44 187 LEU A O 1
ATOM 1538 N N . GLU A 1 188 ? -1.247 1.813 25.891 1.00 97.44 188 GLU A N 1
ATOM 1539 C CA . GLU A 1 188 ? 0.072 2.453 25.958 1.00 97.44 188 GLU A CA 1
ATOM 1540 C C . GLU A 1 188 ? 1.135 1.655 25.192 1.00 97.44 188 GLU A C 1
ATOM 1542 O O . GLU A 1 188 ? 1.862 2.219 24.373 1.00 97.44 188 GLU A O 1
ATOM 1547 N N . ALA A 1 189 ? 1.176 0.330 25.364 1.00 97.81 189 ALA A N 1
ATOM 1548 C CA . ALA A 1 189 ? 2.100 -0.534 24.630 1.00 97.81 189 ALA A CA 1
ATOM 1549 C C . ALA A 1 189 ? 1.849 -0.511 23.110 1.00 97.81 189 ALA A C 1
ATOM 1551 O O . ALA A 1 189 ? 2.791 -0.495 22.312 1.00 97.81 189 ALA A O 1
ATOM 1552 N N . VAL A 1 190 ? 0.579 -0.491 22.687 1.00 98.06 190 VAL A N 1
ATOM 1553 C CA . VAL A 1 190 ? 0.205 -0.377 21.269 1.00 98.06 190 VAL A CA 1
ATOM 1554 C C . VAL A 1 190 ? 0.603 0.983 20.701 1.00 98.06 190 VAL A C 1
ATOM 1556 O O . VAL A 1 190 ? 1.091 1.039 19.571 1.00 98.06 190 VAL A O 1
ATOM 1559 N N . LEU A 1 191 ? 0.424 2.066 21.458 1.00 97.69 191 LEU A N 1
ATOM 1560 C CA . LEU A 1 191 ? 0.840 3.405 21.044 1.00 97.69 191 LEU A CA 1
ATOM 1561 C C . LEU A 1 191 ? 2.361 3.490 20.887 1.00 97.69 191 LEU A C 1
ATOM 1563 O O . LEU A 1 191 ? 2.823 3.904 19.826 1.00 97.69 191 LEU A O 1
ATOM 1567 N N . ALA A 1 192 ? 3.131 3.001 21.863 1.00 97.94 192 ALA A N 1
ATOM 1568 C CA . ALA A 1 192 ? 4.592 2.969 21.787 1.00 97.94 192 ALA A CA 1
ATOM 1569 C C . ALA A 1 192 ? 5.085 2.182 20.560 1.00 97.94 192 ALA A C 1
ATOM 1571 O O . ALA A 1 192 ? 5.914 2.663 19.786 1.00 97.94 192 ALA A O 1
ATOM 1572 N N . ARG A 1 193 ? 4.500 1.004 20.310 1.00 98.00 193 ARG A N 1
ATOM 1573 C CA . ARG A 1 193 ? 4.810 0.204 19.118 1.00 98.00 193 ARG A CA 1
ATOM 1574 C C . ARG A 1 193 ? 4.434 0.921 17.818 1.00 98.00 193 ARG A C 1
ATOM 1576 O O . ARG A 1 193 ? 5.154 0.809 16.829 1.00 98.00 193 ARG A O 1
ATOM 1583 N N . ASN A 1 194 ? 3.311 1.637 17.788 1.00 97.31 194 ASN A N 1
ATOM 1584 C CA . ASN A 1 194 ? 2.916 2.428 16.621 1.00 97.31 194 ASN A CA 1
ATOM 1585 C C . ASN A 1 194 ? 3.905 3.564 16.343 1.00 97.31 194 ASN A C 1
ATOM 1587 O O . ASN A 1 194 ? 4.233 3.805 15.184 1.00 97.31 194 ASN A O 1
ATOM 1591 N N . GLU A 1 195 ? 4.406 4.240 17.376 1.00 98.00 195 GLU A N 1
ATOM 1592 C CA . GLU A 1 195 ? 5.425 5.281 17.222 1.00 98.00 195 GLU A CA 1
ATOM 1593 C C . GLU A 1 195 ? 6.744 4.724 16.671 1.00 98.00 195 GLU A C 1
ATOM 1595 O O . GLU A 1 195 ? 7.362 5.347 15.806 1.00 98.00 195 GLU A O 1
ATOM 1600 N N . GLU A 1 196 ? 7.173 3.548 17.136 1.00 97.94 196 GLU A N 1
ATOM 1601 C CA . GLU A 1 196 ? 8.345 2.845 16.599 1.00 97.94 196 GLU A CA 1
ATOM 1602 C C . GLU A 1 196 ? 8.164 2.498 15.120 1.00 97.94 196 GLU A C 1
ATOM 1604 O O . GLU A 1 196 ? 9.009 2.852 14.297 1.00 97.94 196 GLU A O 1
ATOM 1609 N N . LEU A 1 197 ? 7.023 1.903 14.761 1.00 98.06 197 LEU A N 1
ATOM 1610 C CA . LEU A 1 197 ? 6.695 1.598 13.369 1.00 98.06 197 LEU A CA 1
ATOM 1611 C C . LEU A 1 197 ? 6.654 2.861 12.503 1.00 98.06 197 LEU A C 1
ATOM 1613 O O . LEU A 1 197 ? 7.107 2.838 11.362 1.00 98.06 197 LEU A O 1
ATOM 1617 N N . HIS A 1 198 ? 6.154 3.982 13.026 1.00 98.12 198 HIS A N 1
ATOM 1618 C CA . HIS A 1 198 ? 6.131 5.239 12.282 1.00 98.12 198 HIS A CA 1
ATOM 1619 C C . HIS A 1 198 ? 7.547 5.765 12.000 1.00 98.12 198 HIS A C 1
ATOM 1621 O O . HIS A 1 198 ? 7.825 6.237 10.898 1.00 98.12 198 HIS A O 1
ATOM 1627 N N . LYS A 1 199 ? 8.474 5.621 12.958 1.00 98.25 199 LYS A N 1
ATOM 1628 C CA . LYS A 1 199 ? 9.895 5.950 12.755 1.00 98.25 199 LYS A CA 1
ATOM 1629 C C . LYS A 1 199 ? 10.531 5.052 11.692 1.00 98.25 199 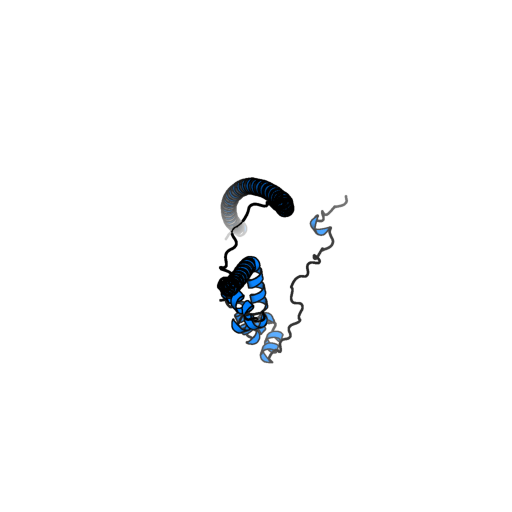LYS A C 1
ATOM 1631 O O . LYS A 1 199 ? 11.263 5.558 10.847 1.00 98.25 199 LYS A O 1
ATOM 1636 N N . GLU A 1 200 ? 10.239 3.752 11.700 1.00 98.25 200 GLU A N 1
ATOM 1637 C CA . GLU A 1 200 ? 10.724 2.812 10.676 1.00 98.25 200 GLU A CA 1
ATOM 1638 C C . GLU A 1 200 ? 10.162 3.118 9.283 1.00 98.25 200 GLU A C 1
ATOM 1640 O O . GLU A 1 200 ? 10.882 3.057 8.289 1.00 98.25 200 GLU A O 1
ATOM 1645 N N . VAL A 1 201 ? 8.887 3.495 9.188 1.00 98.06 201 VAL A N 1
ATOM 1646 C CA . VAL A 1 201 ? 8.291 3.912 7.912 1.00 98.06 201 VAL A CA 1
ATOM 1647 C C . VAL A 1 201 ? 9.020 5.136 7.362 1.00 98.06 201 VAL A C 1
ATOM 1649 O O . VAL A 1 201 ? 9.421 5.122 6.201 1.00 98.06 201 VA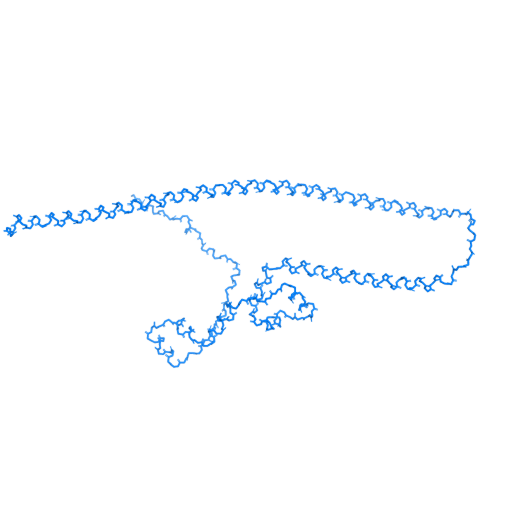L A O 1
ATOM 1652 N N . LEU A 1 202 ? 9.289 6.145 8.195 1.00 98.38 202 LEU A N 1
ATOM 1653 C CA . LEU A 1 202 ? 10.030 7.338 7.775 1.00 98.38 202 LEU A CA 1
ATOM 1654 C C . LEU A 1 202 ? 11.453 7.011 7.297 1.00 98.38 202 LEU A C 1
ATOM 1656 O O . LEU A 1 202 ? 11.924 7.586 6.314 1.00 98.38 202 LEU A O 1
ATOM 1660 N N . THR A 1 203 ? 12.165 6.092 7.958 1.00 98.38 203 THR A N 1
ATOM 1661 C CA . THR A 1 203 ? 13.511 5.698 7.509 1.00 98.38 203 THR A CA 1
ATOM 1662 C C . THR A 1 203 ? 13.468 4.956 6.174 1.00 98.38 203 THR A C 1
ATOM 1664 O O . THR A 1 203 ? 14.285 5.243 5.297 1.00 98.38 203 THR A O 1
ATOM 1667 N N . LEU A 1 204 ? 12.492 4.066 5.977 1.00 98.38 204 LEU A N 1
ATOM 1668 C CA . LEU A 1 204 ? 12.296 3.354 4.713 1.00 98.38 204 LEU A CA 1
ATOM 1669 C C . LEU A 1 204 ? 11.879 4.290 3.574 1.00 98.38 204 LEU A C 1
ATOM 1671 O O . LEU A 1 204 ? 12.370 4.141 2.458 1.00 98.38 204 LEU A O 1
ATOM 1675 N N . GLU A 1 205 ? 11.015 5.271 3.832 1.00 98.25 205 GLU A N 1
ATOM 1676 C CA . GLU A 1 205 ? 10.620 6.279 2.843 1.00 98.25 205 GLU A CA 1
ATOM 1677 C C . GLU A 1 205 ? 11.817 7.105 2.364 1.00 98.25 205 GLU A C 1
ATOM 1679 O O . GLU A 1 205 ? 11.988 7.305 1.157 1.00 98.25 205 GLU A O 1
ATOM 1684 N N . ASN A 1 206 ? 12.689 7.515 3.290 1.00 98.25 206 ASN A N 1
ATOM 1685 C CA . ASN A 1 206 ? 13.926 8.221 2.962 1.00 98.25 206 ASN A CA 1
ATOM 1686 C C . ASN A 1 206 ? 14.872 7.357 2.113 1.00 98.25 206 ASN A C 1
ATOM 1688 O O . ASN A 1 206 ? 15.432 7.839 1.126 1.00 98.25 206 ASN A O 1
ATOM 1692 N N . GLU A 1 207 ? 15.023 6.072 2.444 1.00 98.62 207 GLU A N 1
ATOM 1693 C CA . GLU A 1 207 ? 15.858 5.157 1.657 1.00 98.62 207 GLU A CA 1
ATOM 1694 C C . GLU A 1 207 ? 15.268 4.912 0.260 1.00 98.62 207 GLU A C 1
ATOM 1696 O O . GLU A 1 207 ? 15.989 4.924 -0.737 1.00 98.62 207 GLU A O 1
ATOM 1701 N N . ILE A 1 208 ? 13.942 4.776 0.149 1.00 98.25 208 ILE A N 1
ATOM 1702 C CA . ILE A 1 208 ? 13.251 4.671 -1.143 1.00 98.25 208 ILE A CA 1
ATOM 1703 C C . ILE A 1 208 ? 13.493 5.925 -1.991 1.00 98.25 208 ILE A C 1
ATOM 1705 O O . ILE A 1 208 ? 13.736 5.802 -3.193 1.00 98.25 208 ILE A O 1
ATOM 1709 N N . ALA A 1 209 ? 13.425 7.121 -1.402 1.00 98.25 209 ALA A N 1
ATOM 1710 C CA . ALA A 1 209 ? 13.697 8.368 -2.114 1.00 98.25 209 ALA A CA 1
ATOM 1711 C C . ALA A 1 209 ? 15.135 8.396 -2.655 1.00 98.25 209 ALA A C 1
ATOM 1713 O O . ALA A 1 209 ? 15.340 8.616 -3.850 1.00 98.25 209 ALA A O 1
ATOM 1714 N N . ARG A 1 210 ? 16.114 8.044 -1.816 1.00 98.50 210 ARG A N 1
ATOM 1715 C CA . ARG A 1 210 ? 17.526 7.959 -2.207 1.00 98.50 210 ARG A CA 1
ATOM 1716 C C . ARG A 1 210 ? 17.771 6.939 -3.322 1.00 98.50 210 ARG A C 1
ATOM 1718 O O . ARG A 1 210 ? 18.505 7.210 -4.271 1.00 98.50 210 ARG A O 1
ATOM 1725 N N . LEU A 1 211 ? 17.155 5.760 -3.234 1.00 98.50 211 LEU A N 1
ATOM 1726 C CA . LEU A 1 211 ? 17.279 4.727 -4.264 1.00 98.50 211 LEU A CA 1
ATOM 1727 C C . LEU A 1 211 ? 16.657 5.168 -5.593 1.00 98.50 211 LEU A C 1
ATOM 1729 O O . LEU A 1 211 ? 17.209 4.860 -6.647 1.00 98.50 211 LEU A O 1
ATOM 1733 N N . LYS A 1 212 ? 15.547 5.914 -5.568 1.00 98.44 212 LYS A N 1
ATOM 1734 C CA . LYS A 1 212 ? 14.947 6.486 -6.785 1.00 98.44 212 LYS A CA 1
ATOM 1735 C C . LYS A 1 212 ? 15.880 7.485 -7.464 1.00 98.44 212 LYS A C 1
ATOM 1737 O O . LYS A 1 212 ? 16.037 7.417 -8.681 1.00 98.44 212 LYS A O 1
ATOM 1742 N N . GLU A 1 213 ? 16.520 8.366 -6.697 1.00 98.38 213 GLU A N 1
ATOM 1743 C CA . GLU A 1 213 ? 17.525 9.298 -7.226 1.00 98.38 213 GLU A CA 1
ATOM 1744 C C . GLU A 1 213 ? 18.696 8.543 -7.861 1.00 98.38 213 GLU A C 1
ATOM 1746 O O . GLU A 1 213 ? 19.064 8.815 -9.004 1.00 98.38 213 GLU A O 1
ATOM 1751 N N . LEU A 1 214 ? 19.220 7.521 -7.175 1.00 98.62 214 LEU A N 1
ATOM 1752 C CA . LEU A 1 214 ? 20.311 6.698 -7.695 1.00 98.62 214 LEU A CA 1
ATOM 1753 C C . LEU A 1 214 ? 19.927 5.975 -8.994 1.00 98.62 214 LEU A C 1
ATOM 1755 O O . LEU A 1 214 ? 20.723 5.918 -9.931 1.00 98.62 214 LEU A O 1
ATOM 1759 N N . VAL A 1 215 ? 18.711 5.429 -9.070 1.00 98.50 215 VAL A N 1
ATOM 1760 C CA . VAL A 1 215 ? 18.200 4.806 -10.297 1.00 98.50 215 VAL A CA 1
ATOM 1761 C C . VAL A 1 215 ? 18.149 5.829 -11.427 1.00 98.50 215 VAL A C 1
ATOM 1763 O O . VAL A 1 215 ? 18.645 5.528 -12.508 1.00 98.50 215 VAL A O 1
ATOM 1766 N N . GLN A 1 216 ? 17.640 7.038 -11.173 1.00 98.38 216 GLN A N 1
ATOM 1767 C CA . GLN A 1 216 ? 17.586 8.099 -12.180 1.00 98.38 216 GLN A CA 1
ATOM 1768 C C . GLN A 1 216 ? 18.984 8.520 -12.663 1.00 98.38 216 GLN A C 1
ATOM 1770 O O . GLN A 1 216 ? 19.200 8.773 -13.849 1.00 98.38 216 GLN A O 1
ATOM 1775 N N . GLU A 1 217 ? 19.967 8.592 -11.765 1.00 98.38 217 GLU A N 1
ATOM 1776 C CA . GLU A 1 217 ? 21.350 8.870 -12.157 1.00 98.38 217 GLU A CA 1
ATOM 1777 C C . GLU A 1 217 ? 21.925 7.769 -13.050 1.00 98.38 217 GLU A C 1
ATOM 1779 O O . GLU A 1 217 ? 22.585 8.056 -14.053 1.00 98.38 217 GLU A O 1
ATOM 1784 N N . LEU A 1 218 ? 21.686 6.505 -12.694 1.00 98.44 218 LEU A N 1
ATOM 1785 C CA . LEU A 1 218 ? 22.178 5.360 -13.452 1.00 98.44 218 LEU A CA 1
ATOM 1786 C C . LEU A 1 218 ? 21.504 5.247 -14.818 1.00 98.44 218 LEU A C 1
ATOM 1788 O O . LEU A 1 218 ? 22.201 4.964 -15.792 1.00 98.44 218 LEU A O 1
ATOM 1792 N N . THR A 1 219 ? 20.200 5.511 -14.923 1.00 98.38 219 THR A N 1
ATOM 1793 C CA . THR A 1 219 ? 19.502 5.538 -16.217 1.00 98.38 219 THR A CA 1
ATOM 1794 C C . THR A 1 219 ? 20.086 6.619 -17.116 1.00 98.38 219 THR A C 1
ATOM 1796 O O . THR A 1 219 ? 20.503 6.311 -18.229 1.00 98.38 219 THR A O 1
ATOM 1799 N N . ASN A 1 220 ? 20.262 7.840 -16.599 1.00 98.06 220 ASN A N 1
ATOM 1800 C CA . ASN A 1 220 ? 20.849 8.946 -17.358 1.00 98.06 220 ASN A CA 1
ATOM 1801 C C . ASN A 1 220 ? 22.289 8.637 -17.813 1.00 98.06 220 ASN A C 1
ATOM 1803 O O . ASN A 1 220 ? 22.698 9.007 -18.913 1.00 98.06 220 ASN A O 1
ATOM 1807 N N . ARG A 1 221 ? 23.097 7.974 -16.971 1.00 98.38 221 ARG A N 1
ATOM 1808 C CA . ARG A 1 221 ? 24.452 7.541 -17.357 1.00 98.38 221 ARG A CA 1
ATOM 1809 C C . ARG A 1 221 ? 24.410 6.471 -18.441 1.00 98.38 221 ARG A C 1
ATOM 1811 O O . ARG A 1 221 ? 25.201 6.536 -19.376 1.00 98.38 221 ARG A O 1
ATOM 1818 N N . ASN A 1 222 ? 23.504 5.506 -18.322 1.00 98.06 222 ASN A N 1
ATOM 1819 C CA . ASN A 1 222 ? 23.375 4.420 -19.283 1.00 98.06 222 ASN A CA 1
ATOM 1820 C C . ASN A 1 222 ? 22.924 4.930 -20.659 1.00 98.06 222 ASN A C 1
ATOM 1822 O O . ASN A 1 222 ? 23.484 4.518 -21.666 1.00 98.06 222 ASN A O 1
ATOM 1826 N N . GLU A 1 223 ? 21.998 5.890 -20.701 1.00 98.00 223 GLU A N 1
ATOM 1827 C CA . GLU A 1 223 ? 21.591 6.573 -21.938 1.00 98.00 223 GLU A CA 1
ATOM 1828 C C . GLU A 1 223 ? 22.784 7.249 -22.626 1.00 98.00 223 GLU A C 1
ATOM 1830 O O . GLU A 1 223 ? 23.041 7.003 -23.800 1.00 98.00 223 GLU A O 1
ATOM 1835 N N . ARG A 1 224 ? 23.608 7.996 -21.878 1.00 97.44 224 ARG A N 1
ATOM 1836 C CA . ARG A 1 224 ? 24.829 8.612 -22.432 1.00 97.44 224 ARG A CA 1
ATOM 1837 C C . ARG A 1 224 ? 25.814 7.576 -22.977 1.00 97.44 224 ARG A C 1
ATOM 1839 O O . ARG A 1 224 ? 26.416 7.776 -24.033 1.00 97.44 224 ARG A O 1
ATOM 1846 N N . TYR A 1 225 ? 26.014 6.470 -22.259 1.00 97.94 225 TYR A N 1
ATOM 1847 C CA . TYR A 1 225 ? 26.867 5.384 -22.747 1.00 97.94 225 TYR A CA 1
ATOM 1848 C C . TYR A 1 225 ? 26.288 4.715 -23.993 1.00 97.94 225 TYR A C 1
ATOM 1850 O O . TYR A 1 225 ? 27.038 4.348 -24.897 1.00 97.94 225 TYR A O 1
ATOM 1858 N N . HIS A 1 226 ? 24.969 4.590 -24.076 1.00 97.88 226 HIS A N 1
ATOM 1859 C CA . HIS A 1 226 ? 24.302 4.069 -25.256 1.00 97.88 226 HIS A CA 1
ATOM 1860 C C . HIS A 1 226 ? 24.516 4.980 -26.472 1.00 97.88 226 HIS A C 1
ATOM 1862 O O . HIS A 1 226 ? 24.969 4.498 -27.510 1.00 97.88 226 HIS A O 1
ATOM 1868 N N . ASP A 1 227 ? 24.301 6.288 -26.322 1.00 97.75 227 ASP A N 1
ATOM 1869 C CA . ASP A 1 227 ? 24.483 7.273 -27.394 1.00 97.75 227 ASP A CA 1
ATOM 1870 C C . ASP A 1 227 ? 25.925 7.291 -27.913 1.00 97.75 227 ASP A C 1
ATOM 1872 O O . ASP A 1 227 ? 26.165 7.142 -29.112 1.00 97.75 227 ASP A O 1
ATOM 1876 N N . THR A 1 228 ? 26.902 7.367 -27.007 1.00 97.88 228 THR A N 1
ATOM 1877 C CA . THR A 1 228 ? 28.328 7.317 -27.379 1.00 97.88 228 THR A CA 1
ATOM 1878 C C . THR A 1 228 ? 28.708 6.007 -28.065 1.00 97.88 228 THR A C 1
ATOM 1880 O O . THR A 1 228 ? 29.502 6.002 -29.006 1.00 97.88 228 THR A O 1
ATOM 1883 N N . THR A 1 229 ? 28.135 4.877 -27.645 1.00 98.00 229 THR A N 1
ATOM 1884 C CA . THR A 1 229 ? 28.370 3.591 -28.315 1.00 98.00 229 THR A CA 1
ATOM 1885 C C . THR A 1 229 ? 27.808 3.609 -29.737 1.00 98.00 229 THR A C 1
ATOM 1887 O O . THR A 1 229 ? 28.494 3.194 -30.671 1.00 98.00 229 THR A O 1
ATOM 1890 N N . LEU A 1 230 ? 26.601 4.147 -29.927 1.00 97.81 230 LEU A N 1
ATOM 1891 C CA . LEU A 1 230 ? 25.978 4.282 -31.244 1.00 97.81 230 LEU A CA 1
ATOM 1892 C C . LEU A 1 230 ? 26.774 5.201 -32.180 1.00 97.81 230 LEU A C 1
ATOM 1894 O O . LEU A 1 230 ? 26.926 4.883 -33.362 1.00 97.81 230 LEU A O 1
ATOM 1898 N N . GLU A 1 231 ? 27.284 6.326 -31.679 1.00 97.94 231 GLU A N 1
ATOM 1899 C CA . GLU A 1 231 ? 28.146 7.235 -32.443 1.00 97.94 231 GLU A CA 1
ATOM 1900 C C . GLU A 1 231 ? 29.437 6.538 -32.880 1.00 97.94 231 GLU A C 1
ATOM 1902 O O . GLU A 1 231 ? 29.727 6.481 -34.078 1.00 97.94 231 GLU A O 1
ATOM 1907 N N . ASN A 1 232 ? 30.137 5.890 -31.946 1.00 98.0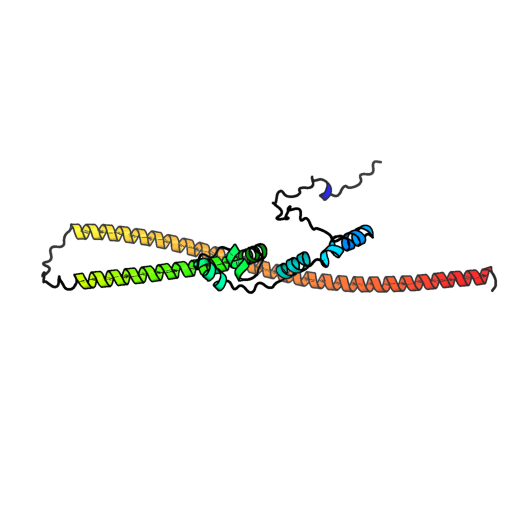0 232 ASN A N 1
ATOM 1908 C CA . ASN A 1 232 ? 31.347 5.122 -32.239 1.00 98.00 232 ASN A CA 1
ATOM 1909 C C . ASN A 1 232 ? 31.096 4.024 -33.287 1.00 98.00 232 ASN A C 1
ATOM 1911 O O . ASN A 1 232 ? 31.902 3.818 -34.195 1.00 98.00 232 ASN A O 1
ATOM 1915 N N . GLU A 1 233 ? 29.963 3.320 -33.220 1.00 97.94 233 GLU A N 1
ATOM 1916 C CA . GLU A 1 233 ? 29.600 2.314 -34.222 1.00 97.94 233 GLU A CA 1
ATOM 1917 C C . GLU A 1 233 ? 29.348 2.904 -35.616 1.00 97.94 233 GLU A C 1
ATOM 1919 O O . GLU A 1 233 ? 29.649 2.256 -36.628 1.00 97.94 233 GLU A O 1
ATOM 1924 N N . ARG A 1 234 ? 28.763 4.105 -35.692 1.00 97.75 234 ARG A N 1
ATOM 1925 C CA . ARG A 1 234 ? 28.548 4.820 -36.959 1.00 97.75 234 ARG A CA 1
ATOM 1926 C C . ARG A 1 234 ? 29.881 5.253 -37.558 1.00 97.75 234 ARG A C 1
ATOM 1928 O O . ARG A 1 234 ? 30.119 4.991 -38.738 1.00 97.75 234 ARG A O 1
ATOM 1935 N N . GLU A 1 235 ? 30.764 5.832 -36.750 1.00 97.94 235 GLU A N 1
ATOM 1936 C CA . GLU A 1 235 ? 32.107 6.238 -37.174 1.00 97.94 235 GLU A CA 1
ATOM 1937 C C . GLU A 1 235 ? 32.942 5.041 -37.634 1.00 97.94 235 GLU A C 1
ATOM 1939 O O . GLU A 1 235 ? 33.517 5.065 -38.722 1.00 97.94 235 GLU A O 1
ATOM 1944 N N . LEU A 1 236 ? 32.939 3.940 -36.876 1.00 98.00 236 LEU A N 1
ATOM 1945 C CA . LEU A 1 236 ? 33.629 2.707 -37.258 1.00 98.00 236 LEU A CA 1
ATOM 1946 C C . LEU A 1 236 ? 33.116 2.148 -38.587 1.00 98.00 236 LEU A C 1
ATOM 1948 O O . LEU A 1 236 ? 33.911 1.685 -39.408 1.00 98.00 236 LEU A O 1
ATOM 1952 N N . ARG A 1 237 ? 31.801 2.189 -38.831 1.00 98.00 237 ARG A N 1
ATOM 1953 C CA . ARG A 1 237 ? 31.227 1.794 -40.125 1.00 98.00 237 ARG A CA 1
ATOM 1954 C C . ARG A 1 237 ? 31.702 2.706 -41.254 1.00 98.00 237 ARG A C 1
ATOM 1956 O O . ARG A 1 237 ? 32.121 2.191 -42.290 1.00 98.00 237 ARG A O 1
ATOM 1963 N N . ALA A 1 238 ? 31.691 4.022 -41.053 1.00 97.50 238 ALA A N 1
ATOM 1964 C CA . ALA A 1 238 ? 32.171 4.983 -42.044 1.00 97.50 238 ALA A CA 1
ATOM 1965 C C . ALA A 1 238 ? 33.662 4.776 -42.365 1.00 97.50 238 ALA A C 1
ATOM 1967 O O . ALA A 1 238 ? 34.035 4.705 -43.535 1.00 97.50 238 ALA A O 1
ATOM 1968 N N . LEU A 1 239 ? 34.500 4.581 -41.342 1.00 98.00 239 LEU A N 1
ATOM 1969 C CA . LEU A 1 239 ? 35.928 4.299 -41.499 1.00 98.00 239 LEU A CA 1
ATOM 1970 C C . LEU A 1 239 ? 36.180 2.981 -42.236 1.00 98.00 239 LEU A C 1
ATOM 1972 O O . LEU A 1 239 ? 37.034 2.931 -43.120 1.00 98.00 239 LEU A O 1
ATOM 1976 N N . ARG A 1 240 ? 35.422 1.921 -41.925 1.00 97.69 240 ARG A N 1
ATOM 1977 C CA . ARG A 1 240 ? 35.502 0.640 -42.648 1.00 97.69 240 ARG A CA 1
ATOM 1978 C C . ARG A 1 240 ? 35.145 0.807 -44.124 1.00 97.69 240 ARG A C 1
ATOM 1980 O O . ARG A 1 240 ? 35.875 0.309 -44.975 1.00 97.69 240 ARG A O 1
ATOM 1987 N N . MET A 1 241 ? 34.068 1.530 -44.431 1.00 96.94 241 MET A N 1
ATOM 1988 C CA . MET A 1 241 ? 33.664 1.810 -45.813 1.00 96.94 241 MET A CA 1
ATOM 1989 C C . MET A 1 241 ? 34.712 2.635 -46.560 1.00 96.94 241 MET A C 1
ATOM 1991 O O . MET A 1 241 ? 35.058 2.310 -47.694 1.00 96.94 241 MET A O 1
ATOM 1995 N N . TYR A 1 242 ? 35.261 3.664 -45.913 1.00 97.31 242 TYR A N 1
ATOM 1996 C CA . TYR A 1 242 ? 36.334 4.476 -46.477 1.00 97.31 242 TYR A CA 1
ATOM 1997 C C . TYR A 1 242 ? 37.594 3.648 -46.759 1.00 97.31 242 TYR A C 1
ATOM 1999 O O . TYR A 1 242 ? 38.157 3.737 -47.849 1.00 97.31 242 TYR A O 1
ATOM 2007 N N . ALA A 1 243 ? 38.016 2.804 -45.813 1.00 96.94 243 ALA A N 1
ATOM 2008 C CA . ALA A 1 243 ? 39.169 1.926 -45.986 1.00 96.94 243 ALA A CA 1
ATOM 2009 C C . ALA A 1 243 ? 38.967 0.938 -47.146 1.00 96.94 243 ALA A C 1
ATOM 2011 O O . ALA A 1 243 ? 39.871 0.772 -47.962 1.00 96.94 243 ALA A O 1
ATOM 2012 N N . LEU A 1 244 ? 37.779 0.333 -47.261 1.00 95.69 244 LEU A N 1
ATOM 2013 C CA . LEU A 1 244 ? 37.432 -0.542 -48.387 1.00 95.69 244 LEU A CA 1
ATOM 2014 C C . LEU A 1 244 ? 37.480 0.202 -49.724 1.00 95.69 244 LEU A C 1
ATOM 2016 O O . LEU A 1 244 ? 38.076 -0.295 -50.677 1.00 95.69 244 LEU A O 1
ATOM 2020 N N . HIS A 1 245 ? 36.898 1.401 -49.789 1.00 94.88 245 HIS A N 1
ATOM 2021 C CA . HIS A 1 245 ? 36.912 2.220 -50.999 1.00 94.88 245 HIS A CA 1
ATOM 2022 C C . HIS A 1 245 ? 38.339 2.609 -51.409 1.00 94.88 245 HIS A C 1
ATOM 2024 O O . HIS A 1 245 ? 38.703 2.505 -52.580 1.00 94.88 245 HIS A O 1
ATOM 2030 N N . LYS A 1 246 ? 39.176 2.995 -50.439 1.00 95.81 246 LYS A N 1
ATOM 2031 C CA . LYS A 1 246 ? 40.586 3.309 -50.682 1.00 95.81 246 LYS A CA 1
ATOM 2032 C C . LYS A 1 246 ? 41.359 2.091 -51.194 1.00 95.81 246 LYS A C 1
ATOM 2034 O O . LYS A 1 246 ? 42.050 2.204 -52.196 1.00 95.81 246 LYS A O 1
ATOM 2039 N N . LEU A 1 247 ? 41.191 0.925 -50.567 1.00 94.81 247 LEU A N 1
ATOM 2040 C CA . LEU A 1 247 ? 41.811 -0.320 -51.031 1.00 94.81 247 LEU A CA 1
ATOM 2041 C C . LEU A 1 247 ? 41.371 -0.686 -52.451 1.00 94.81 247 LEU A C 1
ATOM 2043 O O . LEU A 1 247 ? 42.193 -1.098 -53.261 1.00 94.81 247 LEU A O 1
ATOM 2047 N N . GLN A 1 248 ? 40.087 -0.519 -52.771 1.00 93.94 248 GLN A N 1
ATOM 2048 C CA . GLN A 1 248 ? 39.581 -0.768 -54.117 1.00 93.94 248 GLN A CA 1
ATOM 2049 C C . GLN A 1 248 ? 40.256 0.146 -55.146 1.00 93.94 248 GLN A C 1
ATOM 2051 O O . GLN A 1 248 ? 40.654 -0.327 -56.209 1.00 93.94 248 GLN A O 1
ATOM 2056 N N . LYS A 1 249 ? 40.423 1.429 -54.813 1.00 94.12 249 LYS A N 1
ATOM 2057 C CA . LYS A 1 249 ? 41.122 2.402 -55.654 1.00 94.12 249 LYS A CA 1
ATOM 2058 C C . LYS A 1 249 ? 42.600 2.054 -55.838 1.00 94.12 249 LYS A C 1
ATOM 2060 O O . LYS A 1 249 ? 43.084 2.044 -56.965 1.00 94.12 249 LYS A O 1
ATOM 2065 N N . ASP A 1 250 ? 43.289 1.704 -54.754 1.00 93.50 250 ASP A N 1
ATOM 2066 C CA . ASP A 1 250 ? 44.716 1.365 -54.776 1.00 93.50 250 ASP A CA 1
ATOM 2067 C C . ASP A 1 250 ? 44.996 0.050 -55.543 1.00 93.50 250 ASP A C 1
ATOM 2069 O O . ASP A 1 250 ? 46.026 -0.065 -56.203 1.00 93.50 250 ASP A O 1
ATOM 2073 N N . VAL A 1 251 ? 44.088 -0.939 -55.493 1.00 90.62 251 VAL A N 1
ATOM 2074 C CA . VAL A 1 251 ? 44.251 -2.255 -56.154 1.00 90.62 251 VAL A CA 1
ATOM 2075 C C . VAL A 1 251 ? 43.781 -2.253 -57.610 1.00 90.62 251 VAL A C 1
ATOM 2077 O O . VAL A 1 251 ? 44.434 -2.853 -58.462 1.00 90.62 251 VAL A O 1
ATOM 2080 N N . TYR A 1 252 ? 42.642 -1.622 -57.901 1.00 89.12 252 TYR A N 1
ATOM 2081 C CA . TYR A 1 252 ? 41.996 -1.702 -59.217 1.00 89.12 252 TYR A CA 1
ATOM 2082 C C . TYR A 1 252 ? 42.130 -0.422 -60.056 1.00 89.12 252 TYR A C 1
ATOM 2084 O O . TYR A 1 252 ? 41.734 -0.428 -61.219 1.00 89.12 252 TYR A O 1
ATOM 2092 N N . GLY A 1 253 ? 42.715 0.652 -59.513 1.00 75.06 253 GLY A N 1
ATOM 2093 C CA . GLY A 1 253 ? 43.168 1.819 -60.278 1.00 75.06 253 GLY A CA 1
ATOM 2094 C C . GLY A 1 253 ? 42.083 2.718 -60.886 1.00 75.06 253 GLY A C 1
ATOM 2095 O O . GLY A 1 253 ? 42.417 3.513 -61.763 1.00 75.06 253 GLY A O 1
ATOM 2096 N N . ALA A 1 254 ? 40.819 2.608 -60.458 1.00 59.38 254 ALA A N 1
ATOM 2097 C CA . ALA A 1 254 ? 39.729 3.499 -60.887 1.00 59.38 254 ALA A CA 1
ATOM 2098 C C . ALA A 1 254 ? 39.620 4.761 -60.011 1.00 59.38 254 ALA A C 1
ATOM 2100 O O . ALA A 1 254 ? 39.547 4.628 -58.767 1.00 59.38 254 ALA A O 1
#

Organism: NCBI:txid576944

pLDDT: mean 79.95, std 17.4, range [36.5, 98.62]

Radius of gyration: 40.62 Å; chains: 1; bounding box: 98×42×125 Å

Foldseek 3Di:
DDDDDDDPPVVPDDPCPDPPPDPPPPDDDDDDDDPVLVVVVVVPDDPCVSCVPPPVNVVVVCLVPDDQPDDLVNVLVCVVVVDDLVRVCVVSSHDSVVSVVVCVVCVVVNVVVNVVVVVVVVVVVVVVVVVVVVVVVVVVVVPPPDDDDDDDDPPVVVVVVVVVVVVVVVVVVVVVVVVVVVVVVVVVVVVVVVVVVVVVVVVVVVVVVVVVVVVVVVVVVVVVVVVVVVVVVVVVVVVVVVVVVVVCCVPVVD

Secondary structure (DSSP, 8-state):
--------GGGSS---------------------HHHHHHHHTT--HHHHHHT-HHHHHHHHHHHS-----HHHHHHHHHTT--HHHHHHHHT--HHHHHHHHHHHHHHHHHHHHHHHHHHHHHHHHHHHHHHHHHHHHHTTS------------HHHHHHHHHHHHHHHHHHHHHHHHHHHHHHHHHHHHHHHHHHHHHHHHHHHHHHHHHHHHHHHHHHHHHHHHHHHHHHHHHHHHHHHHHHHHHHHHH--

Sequence (254 aa):
MSRLTSVSPYRQWDVRFGTRPHGIDTTVRTYQLTPEQLERLRNGESIDDILKDCKSVKEEKDMSNKKIDLTVEEYVEMNKKGMTDTEIAQAKGITKQQLYSWKYFRKGHIKRLLEQSEAEQQATEQIQQAQQEVAATAVETESERQESTVTEEIDDKGIEWLKREVIHAHKMLTEKEQECEEKQHMLEAVLARNEELHKEVLTLENEIARLKELVQELTNRNERYHDTTLENERELRALRMYALHKLQKDVYGA